Protein AF-A0A8S3A2C3-F1 (afdb_monomer_lite)

pLDDT: mean 90.75, std 8.99, range [52.22, 98.88]

Structure (mmCIF, N/CA/C/O backbone):
data_AF-A0A8S3A2C3-F1
#
_entry.id   AF-A0A8S3A2C3-F1
#
loop_
_atom_site.group_PDB
_atom_site.id
_atom_site.type_symbol
_atom_site.label_atom_id
_atom_site.label_alt_id
_atom_site.label_comp_id
_atom_site.label_asym_id
_atom_site.label_entity_id
_atom_site.label_seq_id
_atom_site.pdbx_PDB_ins_code
_atom_site.Cartn_x
_atom_site.Cartn_y
_atom_site.Cartn_z
_atom_site.occupancy
_atom_site.B_iso_or_equiv
_atom_site.auth_seq_id
_atom_site.auth_comp_id
_atom_site.auth_asym_id
_atom_site.auth_atom_id
_atom_site.pdbx_PDB_model_num
ATOM 1 N N . TYR A 1 1 ? 0.604 -27.555 6.166 1.00 52.22 1 TYR A N 1
ATOM 2 C CA . TYR A 1 1 ? 1.463 -27.092 5.057 1.00 52.22 1 TYR A CA 1
ATOM 3 C C . TYR A 1 1 ? 0.721 -26.071 4.201 1.00 52.22 1 TYR A C 1
ATOM 5 O O . TYR A 1 1 ? 1.127 -24.924 4.213 1.00 52.22 1 TYR A O 1
ATOM 13 N N . ARG A 1 2 ? -0.444 -26.410 3.618 1.00 60.75 2 ARG A N 1
ATOM 14 C CA . ARG A 1 2 ? -1.262 -25.512 2.763 1.00 60.75 2 ARG A CA 1
ATOM 15 C C . ARG A 1 2 ? -1.690 -24.146 3.343 1.00 60.75 2 ARG A C 1
ATOM 17 O O . ARG A 1 2 ? -2.112 -23.291 2.588 1.00 60.75 2 ARG A O 1
ATOM 24 N N . ASN A 1 3 ? -1.606 -23.920 4.656 1.00 75.19 3 ASN A N 1
ATOM 25 C CA . ASN A 1 3 ? -1.993 -22.653 5.300 1.00 75.19 3 ASN A CA 1
ATOM 26 C C . ASN A 1 3 ? -0.805 -21.817 5.809 1.00 75.19 3 ASN A C 1
ATOM 28 O O . ASN A 1 3 ? -1.007 -20.865 6.557 1.00 75.19 3 ASN A O 1
ATOM 32 N N . ARG A 1 4 ? 0.429 -22.216 5.482 1.00 87.38 4 ARG A N 1
ATOM 33 C CA . ARG A 1 4 ? 1.669 -21.499 5.837 1.00 87.38 4 ARG A CA 1
ATOM 34 C C . ARG A 1 4 ? 2.678 -21.503 4.683 1.00 87.38 4 ARG A C 1
ATOM 36 O O . ARG A 1 4 ? 3.875 -21.377 4.909 1.00 87.38 4 ARG A O 1
ATOM 43 N N . SER A 1 5 ? 2.187 -21.710 3.467 1.00 91.38 5 SER A N 1
ATOM 44 C CA . SER A 1 5 ? 2.959 -21.604 2.233 1.00 91.38 5 SER A CA 1
ATOM 45 C C . SER A 1 5 ? 2.620 -20.283 1.556 1.00 91.38 5 SER A C 1
ATOM 47 O O . SER A 1 5 ? 1.493 -19.797 1.681 1.00 91.38 5 SER A O 1
ATOM 49 N N . VAL A 1 6 ? 3.603 -19.714 0.864 1.00 94.19 6 VAL A N 1
ATOM 50 C CA . VAL A 1 6 ? 3.457 -18.470 0.111 1.00 94.19 6 VAL A CA 1
ATOM 51 C C . VAL A 1 6 ? 3.866 -18.739 -1.333 1.00 94.19 6 VAL A C 1
ATOM 53 O O . VAL A 1 6 ? 4.949 -19.273 -1.568 1.00 94.19 6 VAL A O 1
ATOM 56 N N . LEU A 1 7 ? 2.989 -18.414 -2.281 1.00 95.19 7 LEU A N 1
ATOM 57 C CA . LEU A 1 7 ? 3.282 -18.423 -3.707 1.00 95.19 7 LEU A CA 1
ATOM 58 C C . LEU A 1 7 ? 4.221 -17.256 -4.023 1.00 95.19 7 LEU A C 1
ATOM 60 O O . LEU A 1 7 ? 3.846 -16.093 -3.900 1.00 95.19 7 LEU A O 1
ATOM 64 N N . SER A 1 8 ? 5.444 -17.589 -4.410 1.00 96.56 8 SER A N 1
ATOM 65 C CA . SER A 1 8 ? 6.438 -16.639 -4.899 1.00 96.56 8 SER A CA 1
ATOM 66 C C . SER A 1 8 ? 6.281 -16.513 -6.406 1.00 96.56 8 SER A C 1
ATOM 68 O O . SER A 1 8 ? 6.269 -17.535 -7.093 1.00 96.56 8 SER A O 1
ATOM 70 N N . TYR A 1 9 ? 6.167 -15.296 -6.922 1.00 95.62 9 TYR A N 1
ATOM 71 C CA . TYR A 1 9 ? 6.059 -15.058 -8.360 1.00 95.62 9 TYR A CA 1
ATOM 72 C C . TYR A 1 9 ? 6.710 -13.732 -8.735 1.00 95.62 9 TYR A C 1
ATOM 74 O O . TYR A 1 9 ? 6.913 -12.879 -7.871 1.00 95.62 9 TYR A O 1
ATOM 82 N N . HIS A 1 10 ? 7.065 -13.584 -10.009 1.00 94.12 10 HIS A N 1
ATOM 83 C CA . HIS A 1 10 ? 7.717 -12.394 -10.557 1.00 94.12 10 HIS A CA 1
ATOM 84 C C . HIS A 1 10 ? 6.814 -11.763 -11.612 1.00 94.12 10 HIS A C 1
ATOM 86 O O . HIS A 1 10 ? 6.013 -12.462 -12.238 1.00 94.12 10 HIS A O 1
ATOM 92 N N . TYR A 1 11 ? 6.982 -10.465 -11.840 1.00 91.12 11 TYR A N 1
ATOM 93 C CA . TYR A 1 11 ? 6.337 -9.767 -12.941 1.00 91.12 11 TYR A CA 1
ATOM 94 C C . TYR A 1 11 ? 7.336 -8.868 -13.666 1.00 91.12 11 TYR A C 1
ATOM 96 O O . TYR A 1 11 ? 7.941 -7.974 -13.077 1.00 91.12 11 TYR A O 1
ATOM 104 N N . TYR A 1 12 ? 7.454 -9.105 -14.967 1.00 87.56 12 TYR A N 1
ATOM 105 C CA . TYR A 1 12 ? 8.160 -8.264 -15.920 1.00 87.56 12 TYR A CA 1
ATOM 106 C C . TYR A 1 12 ? 7.325 -8.251 -17.189 1.00 87.56 12 TYR A C 1
ATOM 108 O O . TYR A 1 12 ? 6.927 -9.325 -17.636 1.00 87.56 12 TYR A O 1
ATOM 116 N N . CYS A 1 13 ? 7.094 -7.081 -17.781 1.00 86.31 13 CYS A N 1
ATOM 117 C CA . CYS A 1 13 ? 6.353 -7.039 -19.031 1.00 86.31 13 CYS A CA 1
ATOM 118 C C . CYS A 1 13 ? 7.133 -7.761 -20.147 1.00 86.31 13 CYS A C 1
ATOM 120 O O . CYS A 1 13 ? 8.253 -7.372 -20.512 1.00 86.31 13 CYS A O 1
ATOM 122 N N . ILE A 1 14 ? 6.543 -8.823 -20.698 1.00 79.75 14 ILE A N 1
ATOM 123 C CA . ILE A 1 14 ? 7.185 -9.712 -21.670 1.00 79.75 14 ILE A CA 1
ATOM 124 C C . ILE A 1 14 ? 7.547 -8.953 -22.943 1.00 79.75 14 ILE A C 1
ATOM 126 O O . ILE A 1 14 ? 8.638 -9.160 -23.477 1.00 79.75 14 ILE A O 1
ATOM 130 N N . ILE A 1 15 ? 6.682 -8.055 -23.431 1.00 77.50 15 ILE A N 1
ATOM 131 C CA . ILE A 1 15 ? 6.971 -7.340 -24.685 1.00 77.50 15 ILE A CA 1
ATOM 132 C C . ILE A 1 15 ? 8.227 -6.475 -24.563 1.00 77.50 15 ILE A C 1
ATOM 134 O O . ILE A 1 15 ? 9.031 -6.456 -25.489 1.00 77.50 15 ILE A O 1
ATOM 138 N N . LEU A 1 16 ? 8.465 -5.867 -23.398 1.00 75.62 16 LEU A N 1
ATOM 139 C CA . LEU A 1 16 ? 9.667 -5.070 -23.134 1.00 75.62 16 LEU A CA 1
ATOM 140 C C . LEU A 1 16 ? 10.927 -5.936 -22.997 1.00 75.62 16 LEU A C 1
ATOM 142 O O . LEU A 1 16 ? 12.033 -5.464 -23.251 1.00 7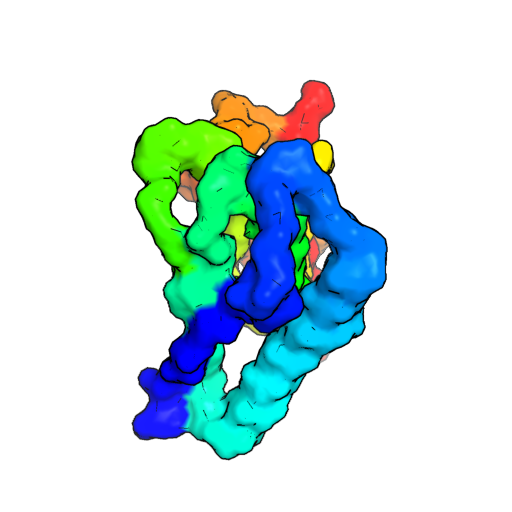5.62 16 LEU A O 1
ATOM 146 N N . SER A 1 17 ? 10.762 -7.217 -22.654 1.00 70.88 17 SER A N 1
ATOM 147 C CA . SER A 1 17 ? 11.853 -8.199 -22.629 1.00 70.88 17 SER A CA 1
ATOM 148 C C . SER A 1 17 ? 12.224 -8.712 -24.029 1.00 70.88 17 SER A C 1
ATOM 150 O O . SER A 1 17 ? 13.347 -9.167 -24.242 1.00 70.88 17 SER A O 1
ATOM 152 N N . VAL A 1 18 ? 11.293 -8.656 -24.990 1.00 70.81 18 VAL A N 1
ATOM 153 C CA . VAL A 1 18 ? 11.474 -9.164 -26.365 1.00 70.81 18 VAL A CA 1
ATOM 154 C C . VAL A 1 18 ? 11.791 -8.042 -27.359 1.00 70.81 18 VAL A C 1
ATOM 156 O O . VAL A 1 18 ? 12.554 -8.247 -28.304 1.00 70.81 18 VAL A O 1
ATOM 159 N N . VAL A 1 19 ? 11.228 -6.855 -27.146 1.00 72.75 19 VAL A N 1
ATOM 160 C CA . VAL A 1 19 ? 11.411 -5.656 -27.965 1.00 72.75 19 VAL A CA 1
ATOM 161 C C . VAL A 1 19 ? 11.950 -4.551 -27.055 1.00 72.75 19 VAL A C 1
ATOM 163 O O . VAL A 1 19 ? 11.171 -3.845 -26.414 1.00 72.75 19 VAL A O 1
ATOM 166 N N . PRO A 1 20 ? 13.283 -4.391 -26.964 1.00 67.38 20 PRO A N 1
ATOM 167 C CA . PRO A 1 20 ? 13.871 -3.397 -26.081 1.00 67.38 20 PRO A CA 1
ATOM 168 C C . PRO A 1 20 ? 13.482 -1.992 -26.544 1.00 67.38 20 PRO A C 1
ATOM 170 O O . PRO A 1 20 ? 13.844 -1.567 -27.645 1.00 67.38 20 PRO A O 1
ATOM 173 N N . VAL A 1 21 ? 12.771 -1.256 -25.695 1.00 65.56 21 VAL A N 1
ATOM 174 C CA . VAL A 1 21 ? 12.568 0.182 -25.884 1.00 65.56 21 VAL A CA 1
ATOM 175 C C . VAL A 1 21 ? 13.857 0.891 -25.457 1.00 65.56 21 VAL A C 1
ATOM 177 O O . VAL A 1 21 ? 14.374 0.599 -24.376 1.00 65.56 21 VAL A O 1
ATOM 180 N N . PRO A 1 22 ? 14.421 1.807 -26.269 1.00 69.12 22 PRO A N 1
ATOM 181 C CA . PRO A 1 22 ? 15.574 2.588 -25.845 1.00 69.12 22 PRO A CA 1
ATOM 182 C C . PRO A 1 22 ? 15.283 3.306 -24.524 1.00 69.12 22 PRO A C 1
ATOM 184 O O . PRO A 1 22 ? 14.282 4.009 -24.411 1.00 69.12 22 PRO A O 1
ATOM 187 N N . GLY A 1 23 ? 16.182 3.194 -23.544 1.00 63.22 23 GLY A N 1
ATOM 188 C CA . GLY A 1 23 ? 15.989 3.777 -22.210 1.00 63.22 23 GLY A CA 1
ATOM 189 C C . GLY A 1 23 ? 15.863 5.310 -22.177 1.00 63.22 23 GLY A C 1
ATOM 190 O O . GLY A 1 23 ? 15.558 5.885 -21.150 1.00 63.22 23 GLY A O 1
ATOM 191 N N . ASN A 1 24 ? 16.060 6.029 -23.278 1.00 67.69 24 ASN A N 1
ATOM 192 C CA . ASN A 1 24 ? 15.775 7.468 -23.348 1.00 67.69 24 ASN A CA 1
ATOM 193 C C . ASN A 1 24 ? 14.372 7.797 -23.894 1.00 67.69 24 ASN A C 1
ATOM 195 O O . ASN A 1 24 ? 14.060 8.969 -24.096 1.00 67.69 24 ASN A O 1
ATOM 199 N N . SER A 1 25 ? 13.559 6.781 -24.179 1.00 73.88 25 SER A N 1
ATOM 200 C CA . SER A 1 25 ? 12.233 6.904 -24.784 1.00 73.88 25 SER A CA 1
ATOM 201 C C . SER A 1 25 ? 11.145 6.449 -23.809 1.00 73.88 25 SER A C 1
ATOM 203 O O . SER A 1 25 ? 11.417 5.738 -22.841 1.00 73.88 25 SER A O 1
ATOM 205 N N . THR A 1 26 ? 9.910 6.882 -24.051 1.00 77.12 26 THR A N 1
ATOM 206 C CA . THR A 1 26 ? 8.710 6.349 -23.388 1.00 77.12 26 THR A CA 1
ATOM 207 C C . THR A 1 26 ? 8.253 5.073 -24.086 1.00 77.12 26 THR A C 1
ATOM 209 O O . THR A 1 26 ? 8.534 4.887 -25.276 1.00 77.12 26 THR A O 1
ATOM 212 N N . ILE A 1 27 ? 7.500 4.227 -23.385 1.00 79.38 27 ILE A N 1
ATOM 213 C CA . ILE A 1 27 ? 6.971 2.995 -23.979 1.00 79.38 27 ILE A CA 1
ATOM 214 C C . ILE A 1 27 ? 5.974 3.356 -25.094 1.00 79.38 27 ILE A C 1
ATOM 216 O O . ILE A 1 27 ? 5.089 4.193 -24.878 1.00 79.38 27 ILE A O 1
ATOM 220 N N . PRO A 1 28 ? 6.082 2.760 -26.299 1.00 84.12 28 PRO A N 1
ATOM 221 C CA . PRO A 1 28 ? 5.089 2.949 -27.349 1.00 84.12 28 PRO A CA 1
ATOM 222 C C . PRO A 1 28 ? 3.683 2.589 -26.864 1.00 84.12 28 PRO A C 1
ATOM 224 O O . PRO A 1 28 ? 3.489 1.609 -26.154 1.00 84.12 28 PRO A O 1
ATOM 227 N N . ILE A 1 29 ? 2.675 3.355 -27.288 1.00 83.50 29 ILE A N 1
ATOM 228 C CA . ILE A 1 29 ? 1.317 3.247 -26.731 1.00 83.50 29 ILE A CA 1
ATOM 229 C C . ILE A 1 29 ? 0.724 1.831 -26.803 1.00 83.50 29 ILE A C 1
ATOM 231 O O . ILE A 1 29 ? 0.050 1.409 -25.873 1.00 83.50 29 ILE A O 1
ATOM 235 N N . PHE A 1 30 ? 0.988 1.083 -27.877 1.00 84.31 30 PHE A N 1
ATOM 236 C CA . PHE A 1 30 ? 0.475 -0.281 -28.027 1.00 84.31 30 PHE A CA 1
ATOM 237 C C . PHE A 1 30 ? 1.159 -1.270 -27.084 1.00 84.31 30 PHE A C 1
ATOM 239 O O . PHE A 1 30 ? 0.481 -2.113 -26.504 1.00 84.31 30 PHE A O 1
ATOM 246 N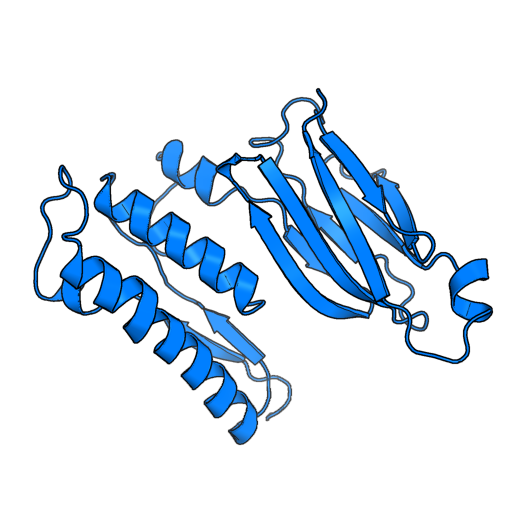 N . ASP A 1 31 ? 2.472 -1.137 -26.903 1.00 84.50 31 ASP A N 1
ATOM 247 C CA . ASP A 1 31 ? 3.237 -1.972 -25.977 1.00 84.50 31 ASP A CA 1
ATOM 248 C C . ASP A 1 31 ? 2.825 -1.663 -24.538 1.00 84.50 31 ASP A C 1
ATOM 250 O O . ASP A 1 31 ? 2.632 -2.572 -23.738 1.00 84.50 31 ASP A O 1
ATOM 254 N N . ARG A 1 32 ? 2.580 -0.382 -24.239 1.00 84.25 32 ARG A N 1
ATOM 255 C CA . ARG A 1 32 ? 2.070 0.056 -22.943 1.00 84.25 32 ARG A CA 1
ATOM 256 C C . ARG A 1 32 ? 0.693 -0.524 -22.643 1.00 84.25 32 ARG A C 1
ATOM 258 O O . ARG A 1 32 ? 0.515 -1.077 -21.573 1.00 84.25 32 ARG A O 1
ATOM 265 N N . VAL A 1 33 ? -0.257 -0.450 -23.576 1.00 85.94 33 VAL A N 1
ATOM 266 C CA . VAL A 1 33 ? -1.588 -1.067 -23.401 1.00 85.94 33 VAL A CA 1
ATOM 267 C C . VAL A 1 33 ? -1.463 -2.576 -23.179 1.00 85.94 33 VAL A C 1
ATOM 269 O O . VAL A 1 33 ? -2.158 -3.141 -22.341 1.00 85.94 33 VAL A O 1
ATOM 272 N N . LEU A 1 34 ? -0.559 -3.248 -23.896 1.00 87.69 34 LEU A N 1
ATOM 273 C CA . LEU A 1 34 ? -0.327 -4.675 -23.691 1.00 87.69 34 LEU A CA 1
ATOM 274 C C . LEU A 1 34 ? 0.233 -4.972 -22.289 1.00 87.69 34 LEU A C 1
ATOM 276 O O . LEU A 1 34 ? -0.253 -5.898 -21.646 1.00 87.69 34 LEU A O 1
ATOM 280 N N . CYS A 1 35 ? 1.204 -4.194 -21.806 1.00 87.50 35 CYS A N 1
ATOM 281 C CA . CYS A 1 35 ? 1.744 -4.342 -20.453 1.00 87.50 35 CYS A CA 1
ATOM 282 C C . CYS A 1 35 ? 0.695 -4.015 -19.380 1.00 87.50 35 CYS A C 1
ATOM 284 O O . CYS A 1 35 ? 0.397 -4.845 -18.522 1.00 87.50 35 CYS A O 1
ATOM 286 N N . ASP A 1 36 ? 0.134 -2.809 -19.451 1.00 88.12 36 ASP A N 1
ATOM 287 C CA . ASP A 1 36 ? -0.594 -2.164 -18.362 1.00 88.12 36 ASP A CA 1
ATOM 288 C C . ASP A 1 36 ? -2.053 -2.637 -18.277 1.00 88.12 36 ASP A C 1
ATOM 290 O O . ASP A 1 36 ? -2.589 -2.775 -17.178 1.00 88.12 36 ASP A O 1
ATOM 294 N N . ASP A 1 37 ? -2.689 -2.919 -19.422 1.00 87.19 37 ASP A N 1
ATOM 295 C CA . ASP A 1 37 ? -4.124 -3.232 -19.494 1.00 87.19 37 ASP A CA 1
ATOM 296 C C . ASP A 1 37 ? -4.410 -4.720 -19.761 1.00 87.19 37 ASP A C 1
ATOM 298 O O . ASP A 1 37 ? -5.558 -5.159 -19.650 1.00 87.19 37 ASP A O 1
ATOM 302 N N . VAL A 1 38 ? -3.395 -5.512 -20.135 1.00 87.88 38 VAL A N 1
ATOM 303 C CA . VAL A 1 38 ? -3.574 -6.929 -20.496 1.00 87.88 38 VAL A CA 1
ATOM 304 C C . VAL A 1 38 ? -2.686 -7.845 -19.666 1.00 87.88 38 VAL A C 1
ATOM 306 O O . VAL A 1 38 ? -3.201 -8.633 -18.877 1.00 87.88 38 VAL A O 1
ATOM 309 N N . GLU A 1 39 ? -1.368 -7.781 -19.846 1.00 89.75 39 GLU A N 1
ATOM 310 C CA . GLU A 1 39 ? -0.434 -8.745 -19.263 1.00 89.75 39 GLU A CA 1
ATOM 311 C C . GLU A 1 39 ? -0.375 -8.619 -17.741 1.00 89.75 39 GLU A C 1
ATOM 313 O O . GLU A 1 39 ? -0.601 -9.596 -17.026 1.00 89.75 39 GLU A O 1
ATOM 318 N N . GLY A 1 40 ? -0.139 -7.408 -17.247 1.00 89.88 40 GLY A N 1
ATOM 319 C CA . GLY A 1 40 ? -0.052 -7.112 -15.829 1.00 89.88 40 GLY A CA 1
ATOM 320 C C . GLY A 1 40 ? -1.290 -7.539 -15.033 1.00 89.88 40 GLY A C 1
ATOM 321 O O . GLY A 1 40 ? -1.171 -8.387 -14.140 1.00 89.88 40 GLY A O 1
ATOM 322 N N . PRO A 1 41 ? -2.496 -7.041 -15.370 1.00 92.00 41 PRO A N 1
ATOM 323 C CA . PRO A 1 41 ? -3.725 -7.445 -14.691 1.00 92.00 41 PRO A CA 1
ATOM 324 C C . PRO A 1 41 ? -4.008 -8.949 -14.805 1.00 92.00 41 PRO A C 1
ATOM 326 O O . PRO A 1 41 ? -4.512 -9.557 -13.855 1.00 92.00 41 PRO A O 1
ATOM 329 N N . ALA A 1 42 ? -3.657 -9.581 -15.934 1.00 91.94 42 ALA A N 1
ATOM 330 C CA . ALA A 1 42 ? -3.807 -11.025 -16.105 1.00 91.94 42 ALA A CA 1
ATOM 331 C C . ALA A 1 42 ? -2.880 -11.822 -15.177 1.00 91.94 42 ALA A C 1
ATOM 333 O O . ALA A 1 42 ? -3.307 -12.850 -14.643 1.00 91.94 42 ALA A O 1
ATOM 334 N N . VAL A 1 43 ? -1.648 -11.359 -14.941 1.00 93.75 43 VAL A N 1
ATOM 335 C CA . VAL A 1 43 ? -0.717 -11.992 -13.993 1.00 93.75 43 VAL A CA 1
ATOM 336 C C . VAL A 1 43 ? -1.268 -11.916 -12.571 1.00 93.75 43 VAL A C 1
ATOM 338 O O . VAL A 1 43 ? -1.394 -12.956 -11.922 1.00 93.75 43 VAL A O 1
ATOM 341 N N . PHE A 1 44 ? -1.671 -10.732 -12.102 1.00 93.81 44 PHE A N 1
ATOM 342 C CA . PHE A 1 44 ? -2.247 -10.585 -10.759 1.00 93.81 44 PHE A CA 1
ATOM 343 C C . PHE A 1 44 ? -3.528 -11.415 -10.581 1.00 93.81 44 PHE A C 1
ATOM 345 O O . PHE A 1 44 ? -3.662 -12.146 -9.599 1.00 93.81 44 PHE A O 1
ATOM 352 N N . SER A 1 45 ? -4.424 -11.403 -11.571 1.00 93.88 45 SER A N 1
ATOM 353 C CA . SER A 1 45 ? -5.651 -12.214 -11.540 1.00 93.88 45 SER A CA 1
ATOM 354 C C . SER A 1 45 ? -5.358 -13.720 -11.533 1.00 93.88 45 SER A C 1
ATOM 356 O O . SER A 1 45 ? -6.042 -14.490 -10.860 1.00 93.88 45 SER A O 1
ATOM 358 N N . SER A 1 46 ? -4.328 -14.164 -12.261 1.00 94.69 46 SER A N 1
ATOM 359 C CA . SER A 1 46 ? -3.915 -15.574 -12.271 1.00 94.69 46 SER A CA 1
ATOM 360 C C . SER A 1 46 ? -3.395 -16.015 -10.904 1.00 94.69 46 SER A C 1
ATOM 362 O O . SER A 1 46 ? -3.725 -17.109 -10.452 1.00 94.69 46 SER A O 1
ATOM 364 N N . VAL A 1 47 ? -2.668 -15.141 -10.201 1.00 95.31 47 VAL A N 1
ATOM 365 C CA . VAL A 1 47 ? -2.223 -15.396 -8.824 1.00 95.31 47 VAL A CA 1
ATOM 366 C C . VAL A 1 47 ? -3.416 -15.575 -7.883 1.00 95.31 47 VAL A C 1
ATOM 368 O O . VAL A 1 47 ? -3.423 -16.521 -7.096 1.00 95.31 47 VAL A O 1
ATOM 371 N N . GLU A 1 48 ? -4.461 -14.747 -7.978 1.00 93.94 48 GLU A N 1
ATOM 372 C CA . GLU A 1 48 ? -5.679 -14.935 -7.172 1.00 93.94 48 GLU A CA 1
ATOM 373 C C . GLU A 1 48 ? -6.371 -16.280 -7.452 1.00 93.94 48 GLU A C 1
ATOM 375 O O . GLU A 1 48 ? -6.798 -16.973 -6.521 1.00 93.94 48 GLU A O 1
ATOM 380 N N . ILE A 1 49 ? -6.448 -16.678 -8.728 1.00 94.94 49 ILE A N 1
ATOM 381 C CA . ILE A 1 49 ? -7.004 -17.974 -9.148 1.00 94.94 49 ILE A CA 1
ATOM 382 C C . ILE A 1 49 ? -6.182 -19.129 -8.567 1.00 94.94 49 ILE A C 1
ATOM 384 O O . ILE A 1 49 ? -6.757 -20.087 -8.039 1.00 94.94 49 ILE A O 1
ATOM 388 N N . ASP A 1 50 ? -4.855 -19.037 -8.619 1.00 94.81 50 ASP A N 1
ATOM 389 C CA . ASP A 1 50 ? -3.960 -20.049 -8.065 1.00 94.81 50 ASP A CA 1
ATOM 390 C C . ASP A 1 50 ? -4.122 -20.153 -6.547 1.00 94.81 50 ASP A C 1
ATOM 392 O O . ASP A 1 50 ? -4.285 -21.257 -6.017 1.00 94.81 50 ASP A O 1
ATOM 396 N N . LEU A 1 51 ? -4.177 -19.021 -5.836 1.00 92.88 51 LEU A N 1
ATOM 397 C CA . LEU A 1 51 ? -4.407 -18.986 -4.389 1.00 92.88 51 LEU A CA 1
ATOM 398 C C . LEU A 1 51 ? -5.744 -19.616 -3.990 1.00 92.88 51 LEU A C 1
ATOM 400 O O . LEU A 1 51 ? -5.807 -20.306 -2.967 1.00 92.88 51 LEU A O 1
ATOM 404 N N . ALA A 1 52 ? -6.794 -19.448 -4.798 1.00 92.69 52 ALA A N 1
ATOM 405 C CA . ALA A 1 52 ? -8.081 -20.098 -4.560 1.00 92.69 52 ALA A CA 1
ATOM 406 C C . ALA A 1 52 ? -7.994 -21.636 -4.642 1.00 92.69 52 ALA A C 1
ATOM 408 O O . ALA A 1 52 ? -8.759 -22.332 -3.971 1.00 92.69 52 ALA A O 1
ATOM 409 N N . GLN A 1 53 ? -7.054 -22.177 -5.425 1.00 91.94 53 GLN A N 1
ATOM 410 C CA . GLN A 1 53 ? -6.849 -23.622 -5.575 1.00 91.94 53 GLN A CA 1
ATOM 411 C C . GLN A 1 53 ? -5.875 -24.196 -4.540 1.00 91.94 53 GLN A C 1
ATOM 413 O O . GLN A 1 53 ? -6.129 -25.260 -3.962 1.00 91.94 53 GLN A O 1
ATOM 418 N N . ILE A 1 54 ? -4.746 -23.521 -4.311 1.00 91.69 54 ILE A N 1
ATOM 419 C CA . ILE A 1 54 ? -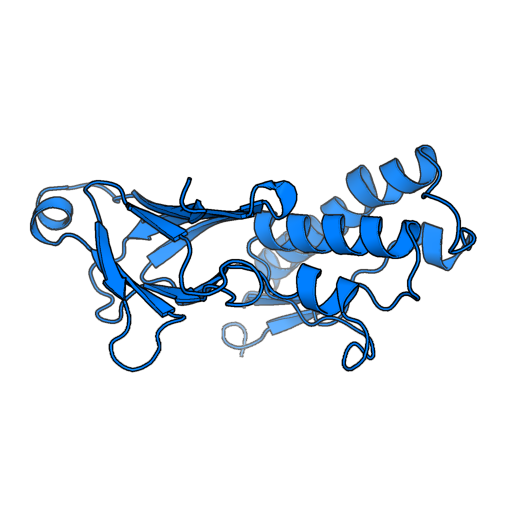3.637 -24.054 -3.504 1.00 91.69 54 ILE A CA 1
ATOM 420 C C . ILE A 1 54 ? -3.721 -23.644 -2.026 1.00 91.69 54 ILE A C 1
ATOM 422 O O . ILE A 1 54 ? -3.214 -24.370 -1.160 1.00 91.69 54 ILE A O 1
ATOM 426 N N . GLY A 1 55 ? -4.419 -22.542 -1.727 1.00 90.88 55 GLY A N 1
ATOM 427 C CA . GLY A 1 55 ? -4.470 -21.905 -0.412 1.00 90.88 55 GLY A CA 1
ATOM 428 C C . GLY A 1 55 ? -3.162 -21.200 -0.030 1.00 90.88 55 GLY A C 1
ATOM 429 O O . GLY A 1 55 ? -2.138 -21.339 -0.690 1.00 90.88 55 GLY A O 1
ATOM 430 N N . GLY A 1 56 ? -3.177 -20.453 1.074 1.00 92.00 56 GLY A N 1
ATOM 431 C CA . GLY A 1 56 ? -2.014 -19.682 1.528 1.00 92.00 56 GLY A CA 1
ATOM 432 C C . GLY A 1 56 ? -2.085 -18.219 1.095 1.00 92.00 56 GLY A C 1
ATOM 433 O O . GLY A 1 56 ? -3.168 -17.641 1.082 1.00 92.00 56 GLY A O 1
ATOM 434 N N . SER A 1 57 ? -0.930 -17.622 0.809 1.00 92.50 57 SER A N 1
ATOM 435 C CA . SER A 1 57 ? -0.783 -16.219 0.385 1.00 92.50 57 SER A CA 1
ATOM 436 C C . SER A 1 57 ? 0.178 -16.131 -0.799 1.00 92.50 57 SER A C 1
ATOM 438 O O . SER A 1 57 ? 0.818 -17.124 -1.132 1.00 92.50 57 SER A O 1
ATOM 440 N N . SER A 1 58 ? 0.333 -14.960 -1.405 1.00 95.12 58 SER A N 1
ATOM 441 C CA . SER A 1 58 ? 1.314 -14.684 -2.459 1.00 95.12 58 SER A CA 1
ATOM 442 C C . SER A 1 58 ? 2.295 -13.582 -2.054 1.00 95.12 58 SER A C 1
ATOM 444 O O . SER A 1 58 ? 2.005 -12.764 -1.177 1.00 95.12 58 SER A O 1
ATOM 446 N N . PHE A 1 59 ? 3.457 -13.553 -2.701 1.00 97.06 59 PHE A N 1
ATOM 447 C CA . PHE A 1 59 ? 4.459 -12.495 -2.586 1.00 97.06 59 PHE A CA 1
ATOM 448 C C . PHE A 1 59 ? 5.120 -12.263 -3.952 1.00 97.06 59 PHE A C 1
ATOM 450 O O . PHE A 1 59 ? 5.675 -13.201 -4.529 1.00 97.06 59 PHE A O 1
ATOM 457 N N . LEU A 1 60 ? 5.070 -11.025 -4.455 1.00 97.44 60 LEU A N 1
ATOM 458 C CA . LEU A 1 60 ? 5.734 -10.622 -5.694 1.00 97.44 60 LEU A CA 1
ATOM 459 C C . LEU A 1 60 ? 7.230 -10.453 -5.409 1.00 97.44 60 LEU A C 1
ATOM 461 O O . LEU A 1 60 ? 7.667 -9.414 -4.925 1.00 97.44 60 LEU A O 1
ATOM 465 N N . THR A 1 61 ? 8.027 -11.493 -5.619 1.00 96.62 61 THR A N 1
ATOM 466 C CA . THR A 1 61 ? 9.436 -11.485 -5.198 1.00 96.62 61 THR A CA 1
ATOM 467 C C . THR A 1 61 ? 10.353 -10.702 -6.119 1.00 96.62 61 THR A C 1
ATOM 469 O O . THR A 1 61 ? 11.445 -10.349 -5.683 1.00 96.62 61 THR A O 1
ATOM 472 N N . GLU A 1 62 ? 9.922 -10.410 -7.347 1.00 93.38 62 GLU A N 1
ATOM 473 C CA . GLU A 1 62 ? 10.686 -9.588 -8.281 1.00 93.38 62 GLU A CA 1
ATOM 474 C C . GLU A 1 62 ? 9.773 -8.815 -9.238 1.00 93.38 62 GLU A C 1
ATOM 476 O O . GLU A 1 62 ? 8.843 -9.376 -9.823 1.00 93.38 62 GLU A O 1
ATOM 481 N N . PHE A 1 63 ? 10.086 -7.534 -9.407 1.00 91.56 63 PHE A N 1
ATOM 482 C CA . PHE A 1 63 ? 9.594 -6.635 -10.451 1.00 91.56 63 PHE A CA 1
ATOM 483 C C . PHE A 1 63 ? 10.530 -5.415 -10.524 1.00 91.56 63 PHE A C 1
ATOM 485 O O . PHE A 1 63 ? 11.364 -5.210 -9.632 1.00 91.56 63 PHE A O 1
ATOM 492 N N . GLY A 1 64 ? 10.395 -4.592 -11.564 1.00 86.81 64 GLY A N 1
ATOM 493 C CA . GLY A 1 64 ? 11.297 -3.462 -11.799 1.00 86.81 64 GLY A CA 1
ATOM 494 C C . GLY A 1 64 ? 12.590 -3.923 -12.471 1.00 86.81 64 GLY A C 1
ATOM 495 O O . GLY A 1 64 ? 12.530 -4.551 -13.524 1.00 86.81 64 GLY A O 1
ATOM 496 N N . GLY A 1 65 ? 13.757 -3.630 -11.887 1.00 77.75 65 GLY A N 1
ATOM 497 C CA . GLY A 1 65 ? 15.022 -4.177 -12.395 1.00 77.75 65 GLY A CA 1
ATOM 498 C C . GLY A 1 65 ? 15.525 -3.573 -13.697 1.00 77.75 65 GLY A C 1
ATOM 499 O O . GLY A 1 65 ? 16.189 -4.264 -14.466 1.00 77.75 65 GLY A O 1
ATOM 500 N N . CYS A 1 66 ? 15.207 -2.307 -13.946 1.00 72.81 66 CYS A N 1
ATOM 501 C CA . CYS A 1 66 ? 15.568 -1.590 -15.162 1.00 72.81 66 CYS A CA 1
ATOM 502 C C . CYS A 1 66 ? 16.498 -0.400 -14.873 1.00 72.81 66 CYS A C 1
ATOM 504 O O . CYS A 1 66 ? 16.526 0.130 -13.762 1.00 72.81 66 CYS A O 1
ATOM 506 N N . ASP A 1 67 ? 17.281 -0.006 -15.882 1.00 70.12 67 ASP A N 1
ATOM 507 C CA . ASP A 1 67 ? 18.176 1.155 -15.813 1.00 70.12 67 ASP A CA 1
ATOM 508 C C . ASP A 1 67 ? 17.381 2.473 -15.769 1.00 70.12 67 ASP A C 1
ATOM 510 O O . ASP A 1 67 ? 16.251 2.542 -16.266 1.00 70.12 67 ASP A O 1
ATOM 514 N N . GLU A 1 68 ? 17.990 3.537 -15.229 1.00 73.00 68 GLU A N 1
ATOM 515 C CA . GLU A 1 68 ? 17.390 4.878 -15.138 1.00 73.00 68 GLU A CA 1
ATOM 516 C C . GLU A 1 68 ? 16.923 5.384 -16.511 1.00 73.00 68 GLU A C 1
ATOM 518 O O . GLU A 1 68 ? 17.705 5.824 -17.357 1.00 73.00 68 GLU A O 1
ATOM 523 N N . SER A 1 69 ? 15.614 5.307 -16.731 1.00 77.50 69 SER A N 1
ATOM 524 C CA . SER A 1 69 ? 14.969 5.596 -18.003 1.00 77.50 69 SER A CA 1
ATOM 525 C C . SER A 1 69 ? 13.515 5.998 -17.777 1.00 77.50 69 SER A C 1
ATOM 527 O O . SER A 1 69 ? 12.873 5.436 -16.889 1.00 77.50 69 SER A O 1
ATOM 529 N N . PRO A 1 70 ? 12.940 6.896 -18.600 1.00 80.44 70 PRO A N 1
ATOM 530 C CA . PRO A 1 70 ? 11.501 7.149 -18.590 1.00 80.44 70 PRO A CA 1
ATOM 531 C C . PRO A 1 70 ? 10.661 5.871 -18.701 1.00 80.44 70 PRO A C 1
ATOM 533 O O . PRO A 1 70 ? 9.680 5.720 -17.986 1.00 80.44 70 PRO A O 1
ATOM 536 N N . THR A 1 71 ? 11.085 4.921 -19.542 1.00 79.06 71 THR A N 1
ATOM 537 C CA . THR A 1 71 ? 10.445 3.600 -19.660 1.00 79.06 71 THR A CA 1
ATOM 538 C C . THR A 1 71 ? 10.450 2.830 -18.333 1.00 79.06 71 THR A C 1
ATOM 540 O O . THR A 1 71 ? 9.429 2.263 -17.952 1.00 79.06 71 THR A O 1
ATOM 543 N N . CYS A 1 72 ? 11.576 2.816 -17.613 1.00 80.38 72 CYS A N 1
ATOM 544 C CA . CYS A 1 72 ? 11.672 2.142 -16.319 1.00 80.38 72 CYS A CA 1
ATOM 545 C C . CYS A 1 72 ? 10.802 2.809 -15.255 1.00 80.38 72 CYS A C 1
ATOM 547 O O . CYS A 1 72 ? 10.094 2.120 -14.525 1.00 80.38 72 CYS A O 1
ATOM 549 N N . ASP A 1 73 ? 10.823 4.141 -15.201 1.00 85.56 73 ASP A N 1
ATOM 550 C CA . ASP A 1 73 ? 10.003 4.916 -14.274 1.00 85.56 73 ASP A CA 1
ATOM 551 C C . ASP A 1 73 ? 8.508 4.620 -14.478 1.00 85.56 73 ASP A C 1
ATOM 553 O O . ASP A 1 73 ? 7.800 4.369 -13.506 1.00 85.56 73 ASP A O 1
ATOM 557 N N . GLU A 1 74 ? 8.041 4.579 -15.732 1.00 84.81 74 GLU A N 1
ATOM 558 C CA . GLU A 1 74 ? 6.648 4.253 -16.070 1.00 84.81 74 GLU A CA 1
ATOM 559 C C . GLU A 1 74 ? 6.255 2.834 -15.627 1.00 84.81 74 GLU A C 1
ATOM 561 O O . GLU A 1 74 ? 5.193 2.651 -15.032 1.00 84.81 74 GLU A O 1
ATOM 566 N N . GLN A 1 75 ? 7.111 1.834 -15.869 1.00 86.44 75 GLN A N 1
ATOM 567 C CA . GLN A 1 75 ? 6.851 0.446 -15.454 1.00 86.44 75 GLN A CA 1
ATOM 568 C C . GLN A 1 75 ? 6.889 0.272 -13.939 1.00 86.44 75 GLN A C 1
ATOM 570 O O . GLN A 1 75 ? 6.095 -0.489 -13.383 1.00 86.44 75 GLN A O 1
ATOM 575 N N . LEU A 1 76 ? 7.806 0.965 -13.264 1.00 90.00 76 LEU A N 1
ATOM 576 C CA . LEU A 1 76 ? 7.908 0.928 -11.814 1.00 90.00 76 LEU A CA 1
ATOM 577 C C . LEU A 1 76 ? 6.676 1.565 -11.168 1.00 90.00 76 LEU A C 1
ATOM 579 O O . LEU A 1 76 ? 6.103 0.970 -10.258 1.00 90.00 76 LEU A O 1
ATOM 583 N N . ASP A 1 77 ? 6.251 2.735 -11.648 1.00 91.25 77 ASP A N 1
ATOM 584 C CA . ASP A 1 77 ? 5.067 3.423 -11.132 1.00 91.25 77 ASP A CA 1
ATOM 585 C C . ASP A 1 77 ? 3.800 2.576 -11.357 1.00 91.25 77 ASP A C 1
ATOM 587 O O . ASP A 1 77 ? 3.054 2.344 -10.404 1.00 91.25 77 ASP A O 1
ATOM 591 N N . TRP A 1 78 ? 3.609 2.016 -12.562 1.00 91.56 78 TRP A N 1
ATOM 592 C CA . TRP A 1 78 ? 2.496 1.097 -12.841 1.00 91.56 78 TRP A CA 1
ATOM 593 C C . TRP A 1 78 ? 2.536 -0.145 -11.941 1.00 91.56 78 TRP A C 1
ATOM 595 O O . TRP A 1 78 ? 1.526 -0.514 -11.344 1.00 91.56 78 TRP A O 1
ATOM 605 N N . GLY A 1 79 ? 3.706 -0.775 -11.795 1.00 93.12 79 GLY A N 1
ATOM 606 C CA . GLY A 1 79 ? 3.859 -1.986 -10.989 1.00 93.12 79 GLY A CA 1
ATOM 607 C C . GLY A 1 79 ? 3.544 -1.743 -9.515 1.00 93.12 79 GLY A C 1
ATOM 608 O O . GLY A 1 79 ? 2.843 -2.540 -8.895 1.00 93.12 79 GLY A O 1
ATOM 609 N N . LEU A 1 80 ? 4.008 -0.619 -8.962 1.00 95.38 80 LEU A N 1
ATOM 610 C CA . LEU A 1 80 ? 3.703 -0.222 -7.588 1.00 95.38 80 LEU A CA 1
ATOM 611 C C . LEU A 1 80 ? 2.202 0.029 -7.390 1.00 95.38 80 LEU A C 1
ATOM 613 O O . LEU A 1 80 ? 1.637 -0.436 -6.399 1.00 95.38 80 LEU A O 1
ATOM 617 N N . ASP A 1 81 ? 1.550 0.708 -8.331 1.00 94.62 81 ASP A N 1
ATOM 618 C CA . ASP A 1 81 ? 0.111 0.974 -8.256 1.00 94.62 81 ASP A CA 1
ATOM 619 C C . ASP A 1 81 ? -0.716 -0.316 -8.400 1.00 94.62 81 ASP A C 1
ATOM 621 O O . ASP A 1 81 ? -1.663 -0.523 -7.640 1.00 94.62 81 ASP A O 1
ATOM 625 N N . GLY A 1 82 ? -0.30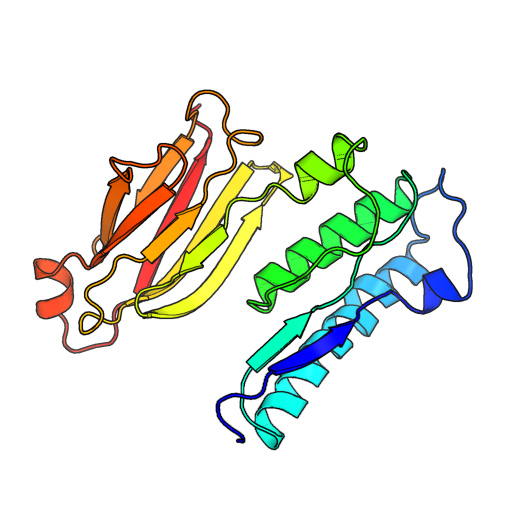1 -1.237 -9.275 1.00 93.81 82 GLY A N 1
ATOM 626 C CA . GLY A 1 82 ? -0.897 -2.570 -9.383 1.00 93.81 82 GLY A CA 1
ATOM 627 C C . GLY A 1 82 ? -0.744 -3.380 -8.092 1.00 93.81 82 GLY A C 1
ATOM 628 O O . GLY A 1 82 ? -1.696 -4.001 -7.625 1.00 93.81 82 GLY A O 1
ATOM 629 N N . THR A 1 83 ? 0.421 -3.336 -7.437 1.00 95.88 83 THR A N 1
ATOM 630 C CA . THR A 1 83 ? 0.585 -4.039 -6.152 1.00 95.88 83 THR A CA 1
ATOM 631 C C . THR A 1 83 ? -0.320 -3.491 -5.050 1.00 95.88 83 THR A C 1
ATOM 633 O O . THR A 1 83 ? -0.821 -4.268 -4.239 1.00 95.88 83 THR A O 1
ATOM 636 N N . ASP A 1 84 ? -0.578 -2.182 -5.035 1.00 96.88 84 ASP A N 1
ATOM 637 C CA . ASP A 1 84 ? -1.527 -1.559 -4.111 1.00 96.88 84 ASP A CA 1
ATOM 638 C C . ASP A 1 84 ? -2.970 -2.030 -4.404 1.00 96.88 84 ASP A C 1
ATOM 640 O O . ASP A 1 84 ? -3.675 -2.467 -3.488 1.00 96.88 84 ASP A O 1
ATOM 644 N N . GLU A 1 85 ? -3.382 -2.023 -5.680 1.00 94.12 85 GLU A N 1
ATOM 645 C CA . GLU A 1 85 ? -4.715 -2.459 -6.132 1.00 94.12 85 GLU A CA 1
ATOM 646 C C . GLU A 1 85 ? -5.032 -3.905 -5.725 1.00 94.12 85 GLU A C 1
ATOM 648 O O . GLU A 1 85 ? -6.106 -4.178 -5.183 1.00 94.12 85 GLU A O 1
ATOM 653 N N . PHE A 1 86 ? -4.075 -4.815 -5.913 1.00 94.56 86 PHE A N 1
ATOM 654 C CA . PHE A 1 86 ? -4.222 -6.235 -5.578 1.00 94.56 86 PHE A CA 1
ATOM 655 C C . PHE A 1 86 ? -3.824 -6.575 -4.130 1.00 94.56 86 PHE A C 1
ATOM 657 O O . PHE A 1 86 ? -3.765 -7.750 -3.765 1.00 94.56 86 PHE A O 1
ATOM 664 N N . LEU A 1 87 ? -3.551 -5.573 -3.280 1.00 95.75 87 LEU A N 1
ATOM 665 C CA . LEU A 1 87 ? -3.105 -5.754 -1.887 1.00 95.75 87 LEU A CA 1
ATOM 666 C C . LEU A 1 87 ? -1.886 -6.690 -1.759 1.00 95.75 87 LEU A C 1
ATOM 668 O O . LEU A 1 87 ? -1.755 -7.470 -0.809 1.00 95.75 87 LEU A O 1
ATOM 672 N N . GLN A 1 88 ? -0.985 -6.611 -2.730 1.00 95.69 88 GLN A N 1
ATOM 673 C CA . GLN A 1 88 ? 0.127 -7.522 -2.914 1.00 95.69 88 GLN A CA 1
ATOM 674 C C . GLN A 1 88 ? 1.419 -6.952 -2.319 1.00 95.69 88 GLN A C 1
ATOM 676 O O . GLN A 1 88 ? 1.883 -5.876 -2.678 1.00 95.69 88 GLN A O 1
ATOM 681 N N . SER A 1 89 ? 2.065 -7.716 -1.437 1.00 96.38 89 SER A N 1
ATOM 682 C CA . SER A 1 89 ? 3.428 -7.397 -0.986 1.00 96.38 89 SER A CA 1
ATOM 683 C C . SER A 1 89 ? 4.464 -7.740 -2.054 1.00 96.38 89 SER A C 1
ATOM 685 O O . SER A 1 89 ? 4.268 -8.699 -2.808 1.00 96.38 89 SER A O 1
ATOM 687 N N . TRP A 1 90 ? 5.575 -7.005 -2.069 1.00 97.00 90 TRP A N 1
ATOM 688 C CA . TRP A 1 90 ? 6.586 -7.108 -3.114 1.00 97.00 90 TRP A CA 1
ATOM 689 C C . TRP A 1 90 ? 8.027 -6.956 -2.614 1.00 97.00 90 TRP A C 1
ATOM 691 O O . TRP A 1 90 ? 8.279 -6.428 -1.529 1.00 97.00 90 TRP A O 1
ATOM 701 N N . ALA A 1 91 ? 8.977 -7.392 -3.442 1.00 95.62 91 ALA A N 1
ATOM 702 C CA . ALA A 1 91 ? 10.395 -7.066 -3.353 1.00 95.62 91 ALA A CA 1
ATOM 703 C C . ALA A 1 91 ? 10.890 -6.561 -4.718 1.00 95.62 91 ALA A C 1
ATOM 705 O O . ALA A 1 91 ? 10.685 -7.199 -5.749 1.00 95.62 91 ALA A O 1
ATOM 706 N N . TYR A 1 92 ? 11.512 -5.381 -4.717 1.00 93.31 92 TYR A N 1
ATOM 707 C CA . TYR A 1 92 ? 12.086 -4.777 -5.918 1.00 93.31 92 TYR A CA 1
ATOM 708 C C . TYR A 1 92 ? 13.349 -5.533 -6.340 1.00 93.31 92 TYR A C 1
ATOM 710 O O . TYR A 1 92 ? 14.197 -5.844 -5.498 1.00 93.31 92 TYR A O 1
ATOM 718 N N . TRP A 1 93 ? 13.492 -5.788 -7.639 1.00 90.75 93 TRP A N 1
ATOM 719 C CA . TRP A 1 93 ? 14.713 -6.351 -8.205 1.00 90.75 93 TRP A CA 1
ATOM 720 C C . TRP A 1 93 ? 15.663 -5.236 -8.643 1.00 90.75 93 TRP A C 1
ATOM 722 O O . TRP A 1 93 ? 15.277 -4.364 -9.412 1.00 90.75 93 TRP A O 1
ATOM 732 N N . GLY A 1 94 ? 16.920 -5.271 -8.192 1.00 83.88 94 GLY A N 1
ATOM 733 C CA . GLY A 1 94 ? 17.979 -4.372 -8.666 1.00 83.88 94 GLY A CA 1
ATOM 734 C C . GLY A 1 94 ? 18.786 -3.697 -7.556 1.00 83.88 94 GLY A C 1
ATOM 735 O O . GLY A 1 94 ? 18.416 -3.717 -6.383 1.00 83.88 94 GLY A O 1
ATOM 736 N N . ASN A 1 95 ? 19.912 -3.086 -7.937 1.00 78.50 95 ASN A N 1
ATOM 737 C CA . ASN A 1 95 ? 20.663 -2.205 -7.048 1.00 78.50 95 ASN A CA 1
ATOM 738 C C . ASN A 1 95 ? 20.029 -0.812 -7.091 1.00 78.50 95 ASN A C 1
ATOM 740 O O . ASN A 1 95 ? 19.872 -0.245 -8.164 1.00 78.50 95 ASN A O 1
ATOM 744 N N . TYR A 1 96 ? 19.662 -0.270 -5.935 1.00 75.50 96 TYR A N 1
ATOM 745 C CA . TYR A 1 96 ? 19.043 1.052 -5.818 1.00 75.50 96 TYR A CA 1
ATOM 746 C C . TYR A 1 96 ? 19.774 1.958 -4.819 1.00 75.50 96 TYR A C 1
ATOM 748 O O . TYR A 1 96 ? 19.318 3.071 -4.588 1.00 75.50 96 TYR A O 1
ATOM 756 N N . PHE A 1 97 ? 20.890 1.514 -4.221 1.00 73.56 97 PHE A N 1
ATOM 757 C CA . PHE A 1 97 ? 21.553 2.242 -3.127 1.00 73.56 97 PHE A CA 1
ATOM 758 C C . PHE A 1 97 ? 22.087 3.625 -3.528 1.00 73.56 97 PHE A C 1
ATOM 760 O O . PHE A 1 97 ? 22.144 4.503 -2.673 1.00 73.56 97 PHE A O 1
ATOM 767 N N . ASP A 1 98 ? 22.395 3.833 -4.810 1.00 72.81 98 ASP A N 1
ATOM 768 C CA . ASP A 1 98 ? 22.886 5.109 -5.348 1.00 72.81 98 ASP A CA 1
ATOM 769 C C . ASP A 1 98 ? 21.855 5.815 -6.256 1.00 72.81 98 ASP A C 1
ATOM 771 O O . ASP A 1 98 ? 22.173 6.801 -6.920 1.00 72.81 98 ASP A O 1
ATOM 775 N N . HIS A 1 99 ? 20.609 5.325 -6.290 1.00 78.12 99 HIS A N 1
ATOM 776 C CA . HIS A 1 99 ? 19.589 5.736 -7.260 1.00 78.12 99 HIS A CA 1
ATOM 777 C C . HIS A 1 99 ? 18.434 6.491 -6.587 1.00 78.12 99 HIS A C 1
ATOM 779 O O . HIS A 1 99 ? 17.353 5.944 -6.349 1.00 78.12 99 HIS A O 1
ATOM 785 N N . GLU A 1 100 ? 18.654 7.775 -6.288 1.00 82.19 100 GLU A N 1
ATOM 786 C CA . GLU A 1 100 ? 17.685 8.663 -5.616 1.00 82.19 100 GLU A CA 1
ATOM 787 C C . GLU A 1 100 ? 16.260 8.641 -6.220 1.00 82.19 100 GLU A C 1
ATOM 789 O O . GLU A 1 100 ? 15.297 8.519 -5.453 1.00 82.19 100 GLU A O 1
ATOM 794 N N . PRO A 1 101 ? 16.055 8.698 -7.558 1.00 85.31 101 PRO A N 1
ATOM 795 C CA . PRO A 1 101 ? 14.708 8.647 -8.136 1.00 85.31 101 PRO A CA 1
ATOM 796 C C . PRO A 1 101 ? 13.968 7.339 -7.827 1.00 85.31 101 PRO A C 1
ATOM 798 O O . PRO A 1 101 ? 12.770 7.360 -7.523 1.00 85.31 101 PRO A O 1
ATOM 801 N N . THR A 1 102 ? 14.678 6.211 -7.866 1.00 87.75 102 THR A N 1
ATOM 802 C CA . THR A 1 102 ? 14.142 4.880 -7.556 1.00 87.75 102 THR A CA 1
ATOM 803 C C . THR A 1 102 ? 13.845 4.755 -6.068 1.00 87.75 102 THR A C 1
ATOM 805 O O . THR A 1 102 ? 12.738 4.366 -5.694 1.00 87.75 102 THR A O 1
ATOM 808 N N . ILE A 1 103 ? 14.777 5.177 -5.203 1.00 89.75 103 ILE A N 1
ATOM 809 C CA . ILE A 1 103 ? 14.573 5.209 -3.746 1.00 89.75 103 ILE A CA 1
ATOM 810 C C . ILE A 1 103 ? 13.305 5.992 -3.415 1.00 89.75 103 ILE A C 1
ATOM 812 O O . ILE A 1 103 ? 12.476 5.521 -2.635 1.00 89.75 103 ILE A O 1
ATOM 816 N N . LYS A 1 104 ? 13.116 7.165 -4.026 1.00 89.88 104 LYS A N 1
ATOM 817 C CA . LYS A 1 104 ? 11.940 7.999 -3.776 1.00 89.88 104 LYS A CA 1
ATOM 818 C C . LYS A 1 104 ? 10.640 7.303 -4.187 1.00 89.88 104 LYS A C 1
ATOM 820 O O . LYS A 1 104 ? 9.683 7.361 -3.420 1.00 89.88 104 LYS A O 1
ATOM 825 N N . ARG A 1 105 ? 10.595 6.617 -5.334 1.00 91.62 105 ARG A N 1
ATOM 826 C CA . ARG A 1 105 ? 9.403 5.867 -5.790 1.00 91.62 105 ARG A CA 1
ATOM 827 C C . ARG A 1 105 ? 9.063 4.686 -4.892 1.00 91.62 105 ARG A C 1
ATOM 829 O O . ARG A 1 105 ? 7.905 4.520 -4.514 1.00 91.62 105 ARG A O 1
ATOM 836 N N . LEU A 1 106 ? 10.076 3.913 -4.503 1.00 93.38 106 LEU A N 1
ATOM 837 C CA . LEU A 1 106 ? 9.925 2.763 -3.607 1.00 93.38 106 LEU A CA 1
ATOM 838 C C . LEU A 1 106 ? 9.561 3.186 -2.173 1.00 93.38 106 LEU A C 1
ATOM 840 O O . LEU A 1 106 ? 8.919 2.438 -1.436 1.00 93.38 106 LEU A O 1
ATOM 844 N N . SER A 1 107 ? 9.940 4.400 -1.770 1.00 94.00 107 SER A N 1
ATOM 845 C CA . SER A 1 107 ? 9.680 4.951 -0.439 1.00 94.00 107 SER A CA 1
ATOM 846 C C . SER A 1 107 ? 8.253 5.490 -0.312 1.00 94.00 107 SER A C 1
ATOM 848 O O . SER A 1 107 ? 8.032 6.704 -0.322 1.00 94.00 107 SER A O 1
ATOM 850 N N . ARG A 1 108 ? 7.287 4.577 -0.171 1.00 96.31 108 ARG A N 1
ATOM 851 C CA . ARG A 1 108 ? 5.840 4.853 -0.101 1.00 96.31 108 ARG A CA 1
ATOM 852 C C . ARG A 1 108 ? 5.316 4.888 1.339 1.00 96.31 108 ARG A C 1
ATOM 854 O O . ARG A 1 108 ? 5.984 4.456 2.280 1.00 96.31 108 ARG A O 1
ATOM 861 N N . VAL A 1 109 ? 4.096 5.398 1.505 1.00 97.94 109 VAL A N 1
ATOM 862 C CA . VAL A 1 109 ? 3.282 5.157 2.709 1.00 97.94 109 VAL A CA 1
ATOM 863 C C . VAL A 1 109 ? 2.560 3.832 2.526 1.00 97.94 109 VAL A C 1
ATOM 865 O O . VAL A 1 109 ? 1.990 3.608 1.463 1.00 97.94 109 VAL A O 1
ATOM 868 N N . TYR A 1 110 ? 2.563 2.969 3.538 1.00 98.56 110 TYR A N 1
ATOM 869 C CA . TYR A 1 110 ? 1.849 1.693 3.468 1.00 98.56 110 TYR A CA 1
ATOM 870 C C . TYR A 1 110 ? 1.476 1.168 4.855 1.00 98.56 110 TYR A C 1
ATOM 872 O O . TYR A 1 110 ? 2.112 1.495 5.864 1.00 98.56 110 TYR A O 1
ATOM 880 N N . ALA A 1 111 ? 0.441 0.330 4.912 1.00 98.56 111 ALA A N 1
ATOM 881 C CA . ALA A 1 111 ? 0.062 -0.372 6.130 1.00 98.56 111 ALA A CA 1
ATOM 882 C C . ALA A 1 111 ? 0.957 -1.606 6.325 1.00 98.56 111 ALA A C 1
ATOM 884 O O . ALA A 1 111 ? 0.886 -2.566 5.564 1.00 98.56 111 ALA A O 1
ATOM 885 N N . ARG A 1 112 ? 1.795 -1.589 7.366 1.00 98.00 112 ARG A N 1
ATOM 886 C CA . ARG A 1 112 ? 2.689 -2.705 7.730 1.00 98.00 112 ARG A CA 1
ATOM 887 C C . ARG A 1 112 ? 1.926 -3.865 8.363 1.00 98.00 112 ARG A C 1
ATOM 889 O O . ARG A 1 112 ? 2.302 -5.021 8.198 1.00 98.00 112 ARG A O 1
ATOM 896 N N . ALA A 1 113 ? 0.873 -3.539 9.107 1.00 98.31 113 ALA A N 1
ATOM 897 C CA . ALA A 1 113 ? -0.018 -4.490 9.755 1.00 98.31 113 ALA A CA 1
ATOM 898 C C . ALA A 1 113 ? -1.411 -3.871 9.883 1.00 98.31 113 ALA A C 1
ATOM 900 O O . ALA A 1 113 ? -1.529 -2.687 10.192 1.00 98.31 113 ALA A O 1
ATOM 901 N N . ILE A 1 114 ? -2.465 -4.660 9.670 1.00 98.62 114 ILE A N 1
ATOM 902 C CA . ILE A 1 114 ? -3.856 -4.191 9.712 1.00 98.62 114 ILE A CA 1
ATOM 903 C C . ILE A 1 114 ? -4.630 -5.018 10.739 1.00 98.62 114 ILE A C 1
ATOM 905 O O . ILE A 1 114 ? -4.678 -6.244 10.655 1.00 98.62 114 ILE A O 1
ATOM 909 N N . ALA A 1 115 ? -5.266 -4.344 11.698 1.00 98.12 115 ALA A N 1
ATOM 910 C CA . ALA A 1 115 ? -6.131 -4.941 12.712 1.00 98.12 115 ALA A CA 1
ATOM 911 C C . ALA A 1 115 ? -7.527 -5.255 12.139 1.00 98.12 115 ALA A C 1
ATOM 913 O O . ALA A 1 115 ? -8.552 -4.701 12.552 1.00 98.12 115 ALA A O 1
ATOM 914 N N . GLY A 1 116 ? -7.555 -6.121 11.127 1.00 97.31 116 GLY A N 1
ATOM 915 C CA . GLY A 1 116 ? -8.768 -6.493 10.420 1.00 97.31 116 GLY A CA 1
ATOM 916 C C . GLY A 1 116 ? -8.502 -7.080 9.040 1.00 97.31 116 GLY A C 1
ATOM 917 O O . GLY A 1 116 ? -7.387 -7.494 8.731 1.00 97.31 116 GLY A O 1
ATOM 918 N N . LYS A 1 117 ? -9.537 -7.108 8.196 1.00 97.56 117 LYS A N 1
ATOM 919 C CA . LYS A 1 117 ? -9.423 -7.586 6.812 1.00 97.56 117 LYS A CA 1
ATOM 920 C C . LYS A 1 117 ? -9.290 -6.393 5.856 1.00 97.56 117 LYS A C 1
ATOM 922 O O . LYS A 1 117 ? -10.257 -5.629 5.774 1.00 97.56 117 LYS A O 1
ATOM 927 N N . PRO A 1 118 ? -8.161 -6.225 5.140 1.00 98.06 118 PRO A N 1
ATOM 928 C CA . PRO A 1 118 ? -8.010 -5.144 4.172 1.00 98.06 118 PRO A CA 1
ATOM 929 C C . PRO A 1 118 ? -9.062 -5.244 3.065 1.00 98.06 118 PRO A C 1
ATOM 931 O O . PRO A 1 118 ? -9.463 -6.341 2.671 1.00 98.06 118 PRO A O 1
ATOM 934 N N . LEU A 1 119 ? -9.524 -4.082 2.613 1.00 98.06 119 LEU A N 1
ATOM 935 C CA . LEU A 1 119 ? -10.455 -3.930 1.497 1.00 98.06 119 LEU A CA 1
ATOM 936 C C . LEU A 1 119 ? -9.794 -3.198 0.333 1.00 98.06 119 LEU A C 1
ATOM 938 O O . LEU A 1 119 ? -9.961 -3.606 -0.807 1.00 98.06 119 LEU A O 1
ATOM 942 N N . SER A 1 120 ? -9.049 -2.135 0.630 1.00 98.38 120 SER A N 1
ATOM 943 C CA . SER A 1 120 ? -8.251 -1.400 -0.347 1.00 98.38 120 SER A CA 1
ATOM 944 C C . SER A 1 120 ? -7.091 -0.688 0.338 1.00 98.38 120 SER A C 1
ATOM 946 O O . SER A 1 120 ? -7.208 -0.273 1.496 1.00 98.38 120 SER A O 1
ATOM 948 N N . MET A 1 121 ? -5.987 -0.528 -0.383 1.00 98.44 121 MET A N 1
ATOM 949 C CA . MET A 1 121 ? -4.834 0.272 0.012 1.00 98.44 121 MET A CA 1
ATOM 950 C C . MET A 1 121 ? -4.295 0.957 -1.238 1.00 98.44 121 MET A C 1
ATOM 952 O O . MET A 1 121 ? -4.217 0.324 -2.280 1.00 98.44 121 MET A O 1
ATOM 956 N N . GLN A 1 122 ? -3.961 2.240 -1.152 1.00 98.12 122 GLN A N 1
ATOM 957 C CA . GLN A 1 122 ? -3.388 2.957 -2.285 1.00 98.12 122 GLN A CA 1
ATOM 958 C C . GLN A 1 122 ? -2.519 4.112 -1.811 1.00 98.12 122 GLN A C 1
ATOM 960 O O 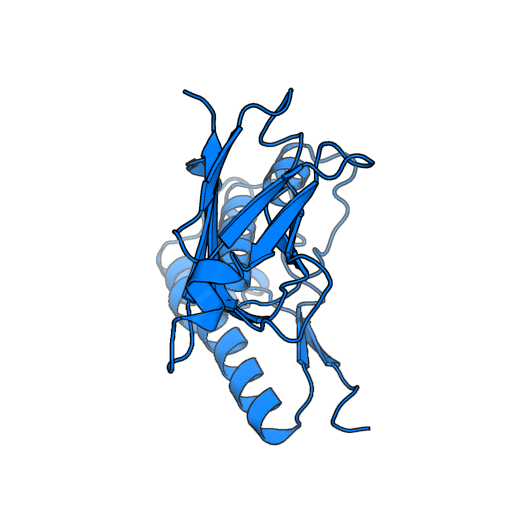. GLN A 1 122 ? -2.955 4.927 -0.992 1.00 98.12 122 GLN A O 1
ATOM 965 N N . TYR A 1 123 ? -1.317 4.223 -2.369 1.00 97.94 123 TYR A N 1
ATOM 966 C CA . TYR A 1 123 ? -0.498 5.422 -2.267 1.00 97.94 123 TYR A CA 1
ATOM 967 C C . TYR A 1 123 ? -0.417 6.143 -3.615 1.00 97.94 123 TYR A C 1
ATOM 969 O O . TYR A 1 123 ? 0.237 5.699 -4.548 1.00 97.94 123 TYR A O 1
ATOM 977 N N . ILE A 1 124 ? -1.037 7.315 -3.706 1.00 96.44 124 ILE A N 1
ATOM 978 C CA . ILE A 1 124 ? -0.976 8.163 -4.895 1.00 96.44 124 ILE A CA 1
ATOM 979 C C . ILE A 1 124 ? 0.269 9.048 -4.793 1.00 96.44 124 ILE A C 1
ATOM 981 O O . ILE A 1 124 ? 0.238 10.114 -4.166 1.00 96.44 124 ILE A O 1
ATOM 985 N N . ALA A 1 125 ? 1.369 8.616 -5.414 1.00 93.06 125 ALA A N 1
ATOM 986 C CA . ALA A 1 125 ? 2.673 9.278 -5.316 1.00 93.06 125 ALA A CA 1
ATOM 987 C C . ALA A 1 125 ? 2.646 10.745 -5.785 1.00 93.06 125 ALA A C 1
ATOM 989 O O . ALA A 1 125 ? 3.198 11.621 -5.117 1.00 93.06 125 ALA A O 1
ATOM 990 N N . SER A 1 126 ? 1.926 11.040 -6.873 1.00 92.88 126 SER A N 1
ATOM 991 C CA . SER A 1 126 ? 1.783 12.401 -7.418 1.00 92.88 126 SER A CA 1
ATOM 992 C C . SER A 1 126 ? 1.108 13.379 -6.449 1.00 92.88 126 SER A C 1
ATOM 994 O O . SER A 1 126 ? 1.410 14.572 -6.452 1.00 92.88 126 SER A O 1
ATOM 996 N N . GLN A 1 127 ? 0.227 12.875 -5.584 1.00 95.12 127 GLN A N 1
ATOM 997 C CA . GLN A 1 127 ? -0.486 13.656 -4.571 1.00 95.12 127 GLN A CA 1
ATOM 998 C C . GLN A 1 127 ? 0.148 13.536 -3.184 1.00 95.12 127 GLN A C 1
ATOM 1000 O O . GLN A 1 127 ? -0.314 14.187 -2.245 1.00 95.12 127 GLN A O 1
ATOM 1005 N N . ARG A 1 128 ? 1.156 12.664 -3.030 1.00 95.44 128 ARG A N 1
ATOM 1006 C CA . ARG A 1 128 ? 1.649 12.179 -1.736 1.00 95.44 128 ARG A CA 1
ATOM 1007 C C . ARG A 1 128 ? 0.476 11.883 -0.801 1.00 95.44 128 ARG A C 1
ATOM 1009 O O . ARG A 1 128 ? 0.402 12.436 0.290 1.00 95.44 128 ARG A O 1
ATOM 1016 N N . SER A 1 129 ? -0.491 11.101 -1.265 1.00 97.56 129 SER A N 1
ATOM 1017 C CA . SER A 1 129 ? -1.708 10.811 -0.504 1.00 97.56 129 SER A CA 1
ATOM 1018 C C . SER A 1 129 ? -1.897 9.313 -0.368 1.00 97.56 129 SER A C 1
ATOM 1020 O O . SER A 1 129 ? -1.747 8.582 -1.340 1.00 97.56 129 SER A O 1
ATOM 1022 N N . PHE A 1 130 ? -2.204 8.862 0.841 1.00 98.62 130 PHE A N 1
ATOM 1023 C CA . PHE A 1 130 ? -2.418 7.457 1.159 1.00 98.62 130 PHE A CA 1
ATOM 1024 C C . PHE A 1 130 ? -3.851 7.231 1.611 1.00 98.62 130 PHE A C 1
ATOM 1026 O O . PHE A 1 130 ? -4.366 8.003 2.421 1.00 98.62 130 PHE A O 1
ATOM 1033 N N . TYR A 1 131 ? -4.443 6.140 1.143 1.00 98.69 131 TYR A N 1
ATOM 1034 C CA . TYR A 1 131 ? -5.792 5.718 1.481 1.00 98.69 131 TYR A CA 1
ATOM 1035 C C . TYR A 1 131 ? -5.775 4.251 1.895 1.00 98.69 131 TYR A C 1
ATOM 1037 O O . TYR A 1 131 ? -5.191 3.405 1.218 1.00 98.69 131 TYR A O 1
ATOM 1045 N N . LEU A 1 132 ? -6.447 3.941 3.000 1.00 98.88 132 LEU A N 1
ATOM 1046 C CA . LEU A 1 132 ? -6.634 2.580 3.488 1.00 98.88 132 LEU A CA 1
ATOM 1047 C C . LEU A 1 132 ? -8.080 2.385 3.927 1.00 98.88 132 LEU A C 1
ATOM 1049 O O . LEU A 1 132 ? -8.602 3.163 4.732 1.00 98.88 132 LEU A O 1
ATOM 1053 N N . SER A 1 133 ? -8.693 1.292 3.479 1.00 98.75 133 SER A N 1
ATOM 1054 C CA . SER A 1 133 ? -9.966 0.818 4.013 1.00 98.75 133 SER A CA 1
ATOM 1055 C C . SER A 1 133 ? -9.899 -0.657 4.399 1.00 98.75 133 SER A C 1
ATOM 1057 O O . SER A 1 133 ? -9.227 -1.466 3.757 1.00 98.75 133 SER A O 1
ATOM 1059 N N . TYR A 1 134 ? -10.566 -1.015 5.495 1.00 98.75 134 TYR A N 1
ATOM 1060 C CA . TYR A 1 134 ? -10.568 -2.383 6.010 1.00 98.75 134 TYR A CA 1
ATOM 1061 C C . TYR A 1 134 ? -11.783 -2.652 6.895 1.00 98.75 134 TYR A C 1
ATOM 1063 O O . TYR A 1 134 ? -12.319 -1.749 7.544 1.00 98.75 134 TYR A O 1
ATOM 1071 N N . TYR A 1 135 ? -12.209 -3.912 6.959 1.00 98.12 135 TYR A N 1
ATOM 1072 C CA . TYR A 1 135 ? -13.136 -4.358 7.994 1.00 98.12 135 TYR A CA 1
ATOM 1073 C C . TYR A 1 135 ? -12.410 -4.408 9.330 1.00 98.12 135 TYR A C 1
ATOM 1075 O O . TYR A 1 135 ? -11.454 -5.166 9.478 1.00 98.12 135 TYR A O 1
ATOM 1083 N N . VAL A 1 136 ? -12.876 -3.624 10.297 1.00 97.69 136 VAL A N 1
ATOM 1084 C CA . VAL A 1 136 ? -12.289 -3.553 11.637 1.00 97.69 136 VAL A CA 1
ATOM 1085 C C . VAL A 1 136 ? -12.578 -4.842 12.400 1.00 97.69 136 VAL A C 1
ATOM 1087 O O . VAL A 1 136 ? -13.743 -5.218 12.550 1.00 97.69 136 VAL A O 1
ATOM 1090 N N . ASP A 1 137 ? -11.535 -5.469 12.944 1.00 95.31 137 ASP A N 1
ATOM 1091 C CA . ASP A 1 137 ? -11.673 -6.606 13.853 1.00 95.31 137 ASP A CA 1
ATOM 1092 C C . ASP A 1 137 ? -11.355 -6.178 15.301 1.00 95.31 137 ASP A C 1
ATOM 1094 O O . ASP A 1 137 ? -10.187 -6.057 15.676 1.00 95.31 137 ASP A O 1
ATOM 1098 N N . PRO A 1 138 ? -12.372 -5.956 16.158 1.00 91.56 138 PRO A N 1
ATOM 1099 C CA . PRO A 1 138 ? -12.163 -5.511 17.538 1.00 91.56 138 PRO A CA 1
ATOM 1100 C C . PRO A 1 138 ? -11.578 -6.602 18.457 1.00 91.56 138 PRO A C 1
ATOM 1102 O O . PRO A 1 138 ? -11.282 -6.340 19.635 1.00 91.56 138 PRO A O 1
ATOM 1105 N N . THR A 1 139 ? -11.450 -7.841 17.972 1.00 93.25 139 THR A N 1
ATOM 1106 C CA . THR A 1 139 ? -10.802 -8.922 18.724 1.00 93.25 139 THR A CA 1
ATOM 1107 C C . THR A 1 139 ? -9.280 -8.777 18.710 1.00 93.25 139 THR A C 1
ATOM 1109 O O . THR A 1 139 ? -8.640 -9.139 19.700 1.00 93.25 139 THR A O 1
ATOM 1112 N N . ILE A 1 140 ? -8.718 -8.144 17.674 1.00 95.88 140 ILE A N 1
ATOM 1113 C CA . ILE A 1 140 ? -7.293 -7.813 17.572 1.00 95.88 140 ILE A CA 1
ATOM 1114 C C . ILE A 1 140 ? -6.980 -6.639 18.509 1.00 95.88 140 ILE A C 1
ATOM 1116 O O . ILE A 1 140 ? -7.686 -5.632 18.531 1.00 95.88 140 ILE A O 1
ATOM 1120 N N . LYS A 1 141 ? -5.942 -6.786 19.343 1.00 95.50 141 LYS A N 1
ATOM 1121 C CA . LYS A 1 141 ? -5.579 -5.792 20.376 1.00 95.50 141 LYS A CA 1
ATOM 1122 C C . LYS A 1 141 ? -4.438 -4.878 19.957 1.00 95.50 141 LYS A C 1
ATOM 1124 O O . LYS A 1 141 ? -4.306 -3.778 20.487 1.00 95.50 141 LYS A O 1
ATOM 1129 N N . GLN A 1 142 ? -3.630 -5.335 19.014 1.00 97.81 142 GLN A N 1
ATOM 1130 C CA . GLN A 1 142 ? -2.584 -4.556 18.382 1.00 97.81 142 GLN A CA 1
ATOM 1131 C C . GLN A 1 142 ? -3.215 -3.534 17.424 1.00 97.81 142 GLN A C 1
ATOM 1133 O O . GLN A 1 142 ? -4.243 -3.831 16.810 1.00 97.81 142 GLN A O 1
ATOM 1138 N N . PRO A 1 143 ? -2.644 -2.326 17.310 1.00 98.31 143 PRO A N 1
ATOM 1139 C CA . PRO A 1 143 ? -3.111 -1.341 16.347 1.00 98.31 143 PRO A CA 1
ATOM 1140 C C . PRO A 1 143 ? -2.818 -1.788 14.910 1.00 98.31 143 PRO A C 1
ATOM 1142 O O . PRO A 1 143 ? -1.913 -2.581 14.656 1.00 98.31 143 PRO A O 1
ATOM 1145 N N . THR A 1 144 ? -3.549 -1.213 13.962 1.00 98.75 144 THR A N 1
ATOM 1146 C CA . THR A 1 144 ? -3.071 -1.096 12.583 1.00 98.75 144 THR A CA 1
ATOM 1147 C C . THR A 1 144 ? -1.850 -0.171 12.586 1.00 98.75 144 THR A C 1
ATOM 1149 O O . THR A 1 144 ? -1.915 0.925 13.145 1.00 98.75 144 THR A O 1
ATOM 1152 N N . GLU A 1 145 ? -0.753 -0.601 11.970 1.00 98.81 145 GLU A N 1
ATOM 1153 C CA . GLU A 1 145 ? 0.490 0.165 11.840 1.00 98.81 145 GLU A CA 1
ATOM 1154 C C . GLU A 1 145 ? 0.629 0.681 10.409 1.00 98.81 145 GLU A C 1
ATOM 1156 O O . GLU A 1 145 ? 0.676 -0.107 9.463 1.00 98.81 145 GLU A O 1
ATOM 1161 N N . ILE A 1 146 ? 0.745 1.996 10.246 1.00 98.81 146 ILE A N 1
ATOM 1162 C CA . ILE A 1 146 ? 0.985 2.636 8.949 1.00 98.81 146 ILE A CA 1
ATOM 1163 C C . ILE A 1 146 ? 2.352 3.306 8.996 1.00 98.81 146 ILE A C 1
ATOM 1165 O O . ILE A 1 146 ? 2.604 4.155 9.850 1.00 98.81 146 ILE A O 1
ATOM 1169 N N . TYR A 1 147 ? 3.234 2.917 8.080 1.00 98.62 147 TYR A N 1
ATOM 1170 C CA . TYR A 1 147 ? 4.522 3.567 7.895 1.00 98.62 147 TYR A CA 1
ATOM 1171 C C . TYR A 1 147 ? 4.383 4.783 6.997 1.00 98.62 147 TYR A C 1
ATOM 1173 O O . TYR A 1 147 ? 3.804 4.695 5.917 1.00 98.62 147 TYR A O 1
ATOM 1181 N N . VAL A 1 148 ? 4.963 5.896 7.433 1.00 98.06 148 VAL A N 1
ATOM 1182 C CA . VAL A 1 148 ? 5.033 7.150 6.693 1.00 98.06 148 VAL A CA 1
ATOM 1183 C C . VAL A 1 148 ? 6.487 7.426 6.341 1.00 98.06 148 VAL A C 1
ATOM 1185 O O . VAL A 1 148 ? 7.333 7.596 7.216 1.00 98.06 148 VAL A O 1
ATOM 1188 N N . SER A 1 149 ? 6.783 7.479 5.045 1.00 96.25 149 SER A N 1
ATOM 1189 C CA . SER A 1 149 ? 8.139 7.733 4.568 1.00 96.25 149 SER A CA 1
ATOM 1190 C C . SER A 1 149 ? 8.587 9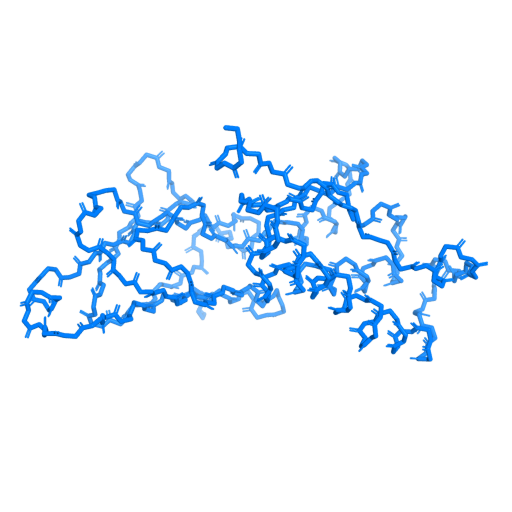.172 4.880 1.00 96.25 149 SER A C 1
ATOM 1192 O O . SER A 1 149 ? 7.947 10.119 4.407 1.00 96.25 149 SER A O 1
ATOM 1194 N N . PRO A 1 150 ? 9.718 9.379 5.586 1.00 95.31 150 PRO A N 1
ATOM 1195 C CA . PRO A 1 150 ? 10.267 10.716 5.816 1.00 95.31 150 PRO A CA 1
ATOM 1196 C C . PRO A 1 150 ? 10.788 11.372 4.527 1.00 95.31 150 PRO A C 1
ATOM 1198 O O . PRO A 1 150 ? 10.920 12.592 4.485 1.00 95.31 150 PRO A O 1
ATOM 1201 N N . LEU A 1 151 ? 11.041 10.593 3.465 1.00 93.94 151 LEU A N 1
ATOM 1202 C CA . LEU A 1 151 ? 11.379 11.127 2.139 1.00 93.94 151 LEU A CA 1
ATOM 1203 C C . LEU A 1 151 ? 10.167 11.771 1.452 1.00 93.94 151 LEU A C 1
ATOM 1205 O O . LEU A 1 151 ? 10.326 12.714 0.680 1.00 93.94 151 LEU A O 1
ATOM 1209 N N . GLN A 1 152 ? 8.956 11.287 1.745 1.00 94.31 152 GLN A N 1
ATOM 1210 C CA . GLN A 1 152 ? 7.715 11.852 1.203 1.00 94.31 152 GLN A CA 1
ATOM 1211 C C . GLN A 1 152 ? 7.175 12.994 2.068 1.00 94.31 152 GLN A C 1
ATOM 1213 O O . GLN A 1 152 ? 6.635 13.974 1.540 1.00 94.31 152 GLN A O 1
ATOM 1218 N N . TYR A 1 153 ? 7.365 12.887 3.386 1.00 95.31 153 TYR A N 1
ATOM 1219 C CA . TYR A 1 153 ? 6.908 13.862 4.375 1.00 95.31 153 TYR A CA 1
ATOM 1220 C C . TYR A 1 153 ? 8.053 14.290 5.295 1.00 95.31 153 TYR A C 1
ATOM 1222 O O . TYR A 1 153 ? 8.108 13.894 6.467 1.00 95.31 153 TYR A O 1
ATOM 1230 N N . PRO A 1 154 ? 8.980 15.123 4.792 1.00 93.75 154 PRO A N 1
ATOM 1231 C CA . PRO A 1 154 ? 10.042 15.671 5.621 1.00 93.75 154 PRO A CA 1
ATOM 1232 C C . PRO A 1 154 ? 9.439 16.447 6.794 1.00 93.75 154 PRO A C 1
ATOM 1234 O O . PRO A 1 154 ? 8.410 17.112 6.647 1.00 93.75 154 PRO A O 1
ATOM 1237 N N . ALA A 1 155 ? 10.075 16.339 7.963 1.00 92.69 155 ALA A N 1
ATOM 1238 C CA . ALA A 1 155 ? 9.633 16.981 9.203 1.00 92.69 155 ALA A CA 1
ATOM 1239 C C . ALA A 1 155 ? 8.168 16.680 9.594 1.00 92.69 155 ALA A C 1
ATOM 1241 O O . ALA A 1 155 ? 7.518 17.519 10.209 1.00 92.69 155 ALA A O 1
ATOM 1242 N N . GLN A 1 156 ? 7.653 15.494 9.238 1.00 93.50 156 GLN A N 1
ATOM 1243 C CA . GLN A 1 156 ? 6.272 15.081 9.525 1.00 93.50 156 GLN A CA 1
ATOM 1244 C C . GLN A 1 156 ? 5.218 16.032 8.932 1.00 93.50 156 GLN A C 1
ATOM 1246 O O . GLN A 1 156 ? 4.198 16.320 9.552 1.00 93.50 156 GLN A O 1
ATOM 1251 N N . SER A 1 157 ? 5.461 16.518 7.713 1.00 95.81 157 SER A N 1
ATOM 1252 C CA . SER A 1 157 ? 4.566 17.416 6.965 1.00 95.81 157 SER A CA 1
ATOM 1253 C C . SER A 1 157 ? 3.314 16.712 6.416 1.00 95.81 157 SER A C 1
ATOM 1255 O O . SER A 1 157 ? 3.030 16.759 5.218 1.00 95.81 157 SER A O 1
ATOM 1257 N N . PHE A 1 158 ? 2.558 16.038 7.287 1.00 97.31 158 PHE A N 1
ATOM 1258 C CA . PHE A 1 158 ? 1.324 15.334 6.946 1.00 97.31 158 PHE A CA 1
ATOM 1259 C C . PHE A 1 158 ? 0.197 15.548 7.961 1.00 97.31 158 PHE A C 1
ATOM 1261 O O . PHE A 1 158 ? 0.421 15.844 9.131 1.00 97.31 158 PHE A O 1
ATOM 1268 N N . ASN A 1 159 ? -1.031 15.338 7.497 1.00 97.88 159 ASN A N 1
ATOM 1269 C CA . ASN A 1 159 ? -2.242 15.232 8.298 1.00 97.88 159 ASN A CA 1
ATOM 1270 C C . ASN A 1 159 ? -2.810 13.818 8.176 1.00 97.88 159 ASN A C 1
ATOM 1272 O O . ASN A 1 159 ? -2.742 13.213 7.105 1.00 97.88 159 ASN A O 1
ATOM 1276 N N . VAL A 1 160 ? -3.407 13.318 9.259 1.00 98.44 160 VAL A N 1
ATOM 1277 C CA . VAL A 1 160 ? -4.089 12.020 9.287 1.00 98.44 160 VAL A CA 1
ATOM 1278 C C . VAL A 1 160 ? -5.570 12.233 9.567 1.00 98.44 160 VAL A C 1
ATOM 1280 O O . VAL A 1 160 ? -5.947 12.794 10.603 1.00 98.44 160 VAL A O 1
ATOM 1283 N N . THR A 1 161 ? -6.408 11.731 8.669 1.00 98.50 161 THR A N 1
ATOM 1284 C CA . THR A 1 161 ? -7.862 11.716 8.826 1.00 98.50 161 THR A CA 1
ATOM 1285 C C . THR A 1 161 ? -8.322 10.280 9.015 1.00 98.50 161 THR A C 1
ATOM 1287 O O . THR A 1 161 ? -7.876 9.370 8.321 1.00 98.50 161 THR A O 1
ATOM 1290 N N . VAL A 1 162 ? -9.228 10.059 9.966 1.00 98.56 162 VAL A N 1
ATOM 1291 C CA . VAL A 1 162 ? -9.888 8.763 10.146 1.00 98.56 162 VAL A CA 1
ATOM 1292 C C . VAL A 1 162 ? -11.389 8.949 10.289 1.00 98.56 162 VAL A C 1
ATOM 1294 O O . VAL A 1 162 ? -11.857 9.966 10.809 1.00 98.56 162 VAL A O 1
ATOM 1297 N N . ASN A 1 163 ? -12.166 7.960 9.854 1.00 98.06 163 ASN A N 1
ATOM 1298 C CA . ASN A 1 163 ? -13.607 7.981 10.087 1.00 98.06 163 ASN A CA 1
ATOM 1299 C C . ASN A 1 163 ? -13.954 7.710 11.571 1.00 98.06 163 ASN A C 1
ATOM 1301 O O . ASN A 1 163 ? -13.114 7.345 12.391 1.00 98.06 163 ASN A O 1
ATOM 1305 N N . ARG A 1 164 ? -15.238 7.844 11.934 1.00 96.62 164 ARG A N 1
ATOM 1306 C CA . ARG A 1 164 ? -15.713 7.705 13.331 1.00 96.62 164 ARG A CA 1
ATOM 1307 C C . ARG A 1 164 ? -15.455 6.331 13.962 1.00 96.62 164 ARG A C 1
ATOM 1309 O O . ARG A 1 164 ? -15.526 6.215 15.188 1.00 96.62 164 ARG A O 1
ATOM 1316 N N . ALA A 1 165 ? -15.210 5.307 13.144 1.00 96.88 165 ALA A N 1
ATOM 1317 C CA . ALA A 1 165 ? -14.943 3.955 13.612 1.00 96.88 165 ALA A CA 1
ATOM 1318 C C . ALA A 1 165 ? -13.546 3.797 14.208 1.00 96.88 165 ALA A C 1
ATOM 1320 O O . ALA A 1 165 ? -13.297 2.798 14.881 1.00 96.88 165 ALA A O 1
ATOM 1321 N N . LEU A 1 166 ? -12.659 4.764 13.989 1.00 98.12 166 LEU A N 1
ATOM 1322 C CA . LEU A 1 166 ? -11.250 4.668 14.318 1.00 98.12 166 LEU A CA 1
ATOM 1323 C C . LEU A 1 166 ? -10.791 5.855 15.169 1.00 98.12 166 LEU A C 1
ATOM 1325 O O . LEU A 1 166 ? -11.450 6.891 15.271 1.00 98.12 166 LEU A O 1
ATOM 1329 N N . LYS A 1 167 ? -9.636 5.673 15.796 1.00 98.06 167 LYS A N 1
ATOM 1330 C CA . LYS A 1 167 ? -8.809 6.709 16.415 1.00 98.06 167 LYS A CA 1
ATOM 1331 C C . LYS A 1 167 ? -7.370 6.462 15.986 1.00 98.06 167 LYS A C 1
ATOM 1333 O O . LYS A 1 167 ? -7.016 5.321 15.692 1.00 98.06 167 LYS A O 1
ATOM 1338 N N . TRP A 1 168 ? -6.552 7.505 15.971 1.00 98.50 168 TRP A N 1
ATOM 1339 C CA . TRP A 1 168 ? -5.143 7.376 15.629 1.00 98.50 168 TRP A CA 1
ATOM 1340 C C . TRP A 1 168 ? -4.254 8.145 16.602 1.00 98.50 168 TRP A C 1
ATOM 1342 O O . TRP A 1 168 ? -4.691 9.115 17.227 1.00 98.50 168 TRP A O 1
ATOM 1352 N N . THR A 1 169 ? -3.012 7.692 16.717 1.00 98.44 169 THR A N 1
ATOM 1353 C CA . THR A 1 169 ? -1.916 8.356 17.429 1.00 98.44 169 THR A CA 1
ATOM 1354 C C . THR A 1 169 ? -0.607 8.106 16.684 1.00 98.44 169 THR A C 1
ATOM 1356 O O . THR A 1 169 ? -0.516 7.178 15.883 1.00 98.44 169 THR A O 1
ATOM 1359 N N . MET A 1 170 ? 0.430 8.888 16.969 1.00 98.12 170 MET A N 1
ATOM 1360 C CA . MET A 1 170 ? 1.792 8.526 16.567 1.00 98.12 170 MET A CA 1
ATOM 1361 C C . MET A 1 170 ? 2.358 7.461 17.508 1.00 98.12 170 MET A C 1
ATOM 1363 O O . MET A 1 170 ? 2.028 7.448 18.697 1.00 98.12 170 MET A O 1
ATOM 1367 N N . ASP A 1 171 ? 3.214 6.585 16.991 1.00 98.06 171 ASP A N 1
ATOM 1368 C CA . ASP A 1 171 ? 4.011 5.691 17.826 1.00 98.06 171 ASP A CA 1
ATOM 1369 C C . ASP A 1 171 ? 5.016 6.520 18.656 1.00 98.06 171 ASP A C 1
ATOM 1371 O O . ASP A 1 171 ? 5.797 7.291 18.088 1.00 98.06 171 ASP A O 1
ATOM 1375 N N . PRO A 1 172 ? 5.031 6.389 19.998 1.00 96.88 172 PRO A N 1
ATOM 1376 C CA . PRO A 1 172 ? 5.939 7.149 20.859 1.00 96.88 172 PRO A CA 1
ATOM 1377 C C . PRO A 1 172 ? 7.420 6.791 20.668 1.00 96.88 172 PRO A C 1
ATOM 1379 O O . PRO A 1 172 ? 8.290 7.564 21.066 1.00 96.88 172 PRO A O 1
ATOM 1382 N N . SER A 1 173 ? 7.716 5.623 20.098 1.00 97.44 173 SER A N 1
ATOM 1383 C CA . SER A 1 173 ? 9.073 5.133 19.844 1.00 97.44 173 SER A CA 1
ATOM 1384 C C . SER A 1 173 ? 9.547 5.384 18.412 1.00 97.44 173 SER A C 1
ATOM 1386 O O . SER A 1 173 ? 10.751 5.359 18.154 1.00 97.44 173 SER A O 1
ATOM 1388 N N . ASN A 1 174 ? 8.623 5.651 17.482 1.00 96.88 174 ASN A N 1
ATOM 1389 C CA . ASN A 1 174 ? 8.941 5.853 16.076 1.00 96.88 174 ASN A CA 1
ATOM 1390 C C . ASN A 1 174 ? 8.036 6.906 15.421 1.00 96.88 174 ASN A C 1
ATOM 1392 O O . ASN A 1 174 ? 6.899 6.650 15.037 1.00 96.88 174 ASN A O 1
ATOM 1396 N N . ALA A 1 175 ? 8.615 8.081 15.189 1.00 95.81 175 ALA A N 1
ATOM 1397 C CA . ALA A 1 175 ? 7.989 9.233 14.545 1.00 95.81 175 ALA A CA 1
ATOM 1398 C C . ALA A 1 175 ? 7.455 8.987 13.115 1.00 95.81 175 ALA A C 1
ATOM 1400 O O . ALA A 1 175 ? 6.736 9.839 12.593 1.00 95.81 175 ALA A O 1
ATOM 1401 N N . ASN A 1 176 ? 7.794 7.858 12.489 1.00 97.44 176 ASN A N 1
ATOM 1402 C CA . ASN A 1 176 ? 7.362 7.486 11.141 1.00 97.44 176 ASN A CA 1
ATOM 1403 C C . ASN A 1 176 ? 6.259 6.416 11.141 1.00 97.44 176 ASN A C 1
ATOM 1405 O O . ASN A 1 176 ? 5.937 5.877 10.084 1.00 97.44 176 ASN A O 1
ATOM 1409 N N . ILE A 1 177 ? 5.704 6.069 12.306 1.00 98.50 177 ILE A N 1
ATOM 1410 C CA . ILE A 1 177 ? 4.628 5.083 12.432 1.00 98.50 177 ILE A CA 1
ATOM 1411 C C . ILE A 1 177 ? 3.377 5.747 13.007 1.00 98.50 177 ILE A C 1
ATOM 1413 O O . ILE A 1 177 ? 3.396 6.327 14.095 1.00 98.50 177 ILE A O 1
ATOM 1417 N N . ILE A 1 178 ? 2.272 5.623 12.277 1.00 98.69 178 ILE A N 1
ATOM 1418 C CA . ILE A 1 178 ? 0.926 5.940 12.754 1.00 98.69 178 ILE A CA 1
ATOM 1419 C C . ILE A 1 178 ? 0.309 4.652 13.299 1.00 98.69 178 ILE A C 1
ATOM 1421 O O . ILE A 1 178 ? 0.300 3.618 12.628 1.00 98.69 178 ILE A O 1
ATOM 1425 N N . LEU A 1 179 ? -0.249 4.734 14.503 1.00 98.81 179 LEU A N 1
ATOM 1426 C CA . LEU A 1 179 ? -1.009 3.667 15.140 1.00 98.81 179 LEU A CA 1
ATOM 1427 C C . LEU A 1 179 ? -2.495 3.988 15.033 1.00 98.81 179 LEU A C 1
ATOM 1429 O O . LEU A 1 179 ? -2.944 5.041 15.488 1.00 98.81 179 LEU A O 1
ATOM 1433 N N . VAL A 1 180 ? -3.269 3.076 14.453 1.00 98.69 180 VAL A N 1
ATOM 1434 C CA . VAL A 1 180 ? -4.715 3.227 14.274 1.00 98.69 180 VAL A CA 1
ATOM 1435 C C . VAL A 1 180 ? -5.447 2.132 15.037 1.00 98.69 180 VAL A C 1
ATOM 1437 O O . VAL A 1 180 ? -5.151 0.947 14.895 1.00 98.69 180 VAL A O 1
ATOM 1440 N N . GLN A 1 181 ? -6.419 2.527 15.855 1.00 97.88 181 GLN A N 1
ATOM 1441 C CA . GLN A 1 181 ? -7.176 1.629 16.721 1.00 97.88 181 GLN A CA 1
ATOM 1442 C C . GLN A 1 181 ? -8.687 1.801 16.538 1.00 97.88 181 GLN A C 1
ATOM 1444 O O . GLN A 1 181 ? -9.152 2.894 16.197 1.00 97.88 181 GLN A O 1
ATOM 1449 N N . PRO A 1 182 ? -9.482 0.756 16.825 1.00 96.50 182 PRO A N 1
ATOM 1450 C CA . PRO A 1 182 ? -10.931 0.870 16.862 1.00 96.50 182 PRO A CA 1
ATOM 1451 C C . PRO A 1 182 ? -11.392 1.914 17.886 1.00 96.50 182 PRO A C 1
ATOM 1453 O O . PRO A 1 182 ? -10.990 1.910 19.051 1.00 96.50 182 PRO A O 1
ATOM 1456 N N . ASN A 1 183 ? -12.332 2.768 17.492 1.00 95.56 183 ASN A N 1
ATOM 1457 C CA . ASN A 1 183 ? -13.121 3.541 18.436 1.00 95.56 183 ASN A CA 1
ATOM 1458 C C . ASN A 1 183 ? -14.147 2.609 19.095 1.00 95.56 183 ASN A C 1
ATOM 1460 O O . ASN A 1 183 ? -15.265 2.456 18.602 1.00 95.56 183 ASN A O 1
ATOM 1464 N N . GLU A 1 184 ? -13.769 1.972 20.205 1.00 89.31 184 GLU A N 1
ATOM 1465 C CA . GLU A 1 184 ? -14.576 0.915 20.828 1.00 89.31 184 GLU A CA 1
ATOM 1466 C C . GLU A 1 184 ? -16.026 1.316 21.114 1.00 89.31 184 GLU A C 1
ATOM 1468 O O . GLU A 1 184 ? -16.926 0.499 20.940 1.00 89.31 184 GLU A O 1
ATOM 1473 N N . GLN A 1 185 ? -16.264 2.565 21.527 1.00 87.69 185 GLN A N 1
ATOM 1474 C CA . GLN A 1 185 ? -17.615 3.070 21.791 1.00 87.69 185 GLN A CA 1
ATOM 1475 C C . GLN A 1 185 ? -18.480 3.028 20.528 1.00 87.69 185 GLN A C 1
ATOM 1477 O O . GLN A 1 185 ? -19.637 2.616 20.575 1.00 87.69 185 GLN A O 1
ATOM 1482 N N . PHE A 1 186 ? -17.904 3.420 19.390 1.00 90.19 186 PHE A N 1
ATOM 1483 C CA . PHE A 1 186 ? -18.592 3.373 18.108 1.00 90.19 186 PHE A CA 1
ATOM 1484 C C . PHE A 1 186 ? -18.765 1.929 17.637 1.00 90.19 186 PHE A C 1
ATOM 1486 O O . PHE A 1 186 ? -19.880 1.529 17.312 1.00 90.19 186 PHE A O 1
ATOM 1493 N N . VAL A 1 187 ? -17.694 1.133 17.640 1.00 87.69 187 VAL A N 1
ATOM 1494 C CA . VAL A 1 187 ? -17.704 -0.228 17.081 1.00 87.69 187 VAL A CA 1
ATOM 1495 C C . VAL A 1 187 ? -18.640 -1.154 17.862 1.00 87.69 187 VAL A C 1
ATOM 1497 O O . VAL A 1 187 ? -19.459 -1.833 17.252 1.00 87.69 187 VAL A O 1
ATOM 1500 N N . LYS A 1 188 ? -18.617 -1.121 19.203 1.00 84.62 188 LYS A N 1
ATOM 1501 C CA . LYS A 1 188 ? -19.505 -1.945 20.050 1.00 84.62 188 LYS A CA 1
ATOM 1502 C C . LYS A 1 188 ? -20.988 -1.595 19.895 1.00 84.62 188 LYS A C 1
ATOM 1504 O O . LYS A 1 188 ? -21.840 -2.423 20.191 1.00 84.62 188 LYS A O 1
ATOM 1509 N N . SER A 1 189 ? -21.308 -0.382 19.437 1.00 82.06 189 SER A N 1
ATOM 1510 C CA . SER A 1 189 ? -22.695 0.052 19.209 1.00 82.06 189 SER A CA 1
ATOM 1511 C C . SER A 1 189 ? -23.309 -0.490 17.911 1.00 82.06 189 SER A C 1
ATOM 1513 O O . SER A 1 189 ? -24.491 -0.263 17.645 1.00 82.06 189 SER A O 1
ATOM 1515 N N . LYS A 1 190 ? -22.516 -1.164 17.069 1.00 84.56 190 LYS A N 1
ATOM 1516 C CA . LYS A 1 190 ? -22.943 -1.668 15.763 1.00 84.56 190 LYS A CA 1
ATOM 1517 C C . LYS A 1 190 ? -23.130 -3.181 15.801 1.00 84.56 190 LYS A C 1
ATOM 1519 O O . LYS A 1 190 ? -22.303 -3.911 16.327 1.00 84.56 190 LYS A O 1
ATOM 1524 N N . TYR A 1 191 ? -24.212 -3.634 15.175 1.00 74.81 191 TYR A N 1
ATOM 1525 C CA . TYR A 1 191 ? -24.527 -5.055 14.988 1.00 74.81 191 TYR A CA 1
ATOM 1526 C C . TYR A 1 191 ? -23.967 -5.630 13.676 1.00 74.81 191 TYR A C 1
ATOM 1528 O O . TYR A 1 191 ? -24.119 -6.816 13.408 1.00 74.81 191 TYR A O 1
ATOM 1536 N N . GLN A 1 192 ? -23.361 -4.788 12.837 1.00 85.12 192 GLN A N 1
ATOM 1537 C CA . GLN A 1 192 ? -22.839 -5.144 11.517 1.00 85.12 192 GLN A CA 1
ATOM 1538 C C . GLN A 1 192 ? -21.335 -4.884 11.451 1.00 85.12 192 GLN A C 1
ATOM 1540 O O . GLN A 1 192 ? -20.800 -4.115 12.253 1.00 85.12 192 GLN A O 1
ATOM 1545 N N . ALA A 1 193 ? -20.675 -5.500 10.466 1.00 90.75 193 ALA A N 1
ATOM 1546 C CA . ALA A 1 193 ? -19.274 -5.242 10.162 1.00 90.75 193 ALA A CA 1
ATOM 1547 C C . ALA A 1 193 ? -19.034 -3.738 9.950 1.00 90.75 193 ALA A C 1
ATOM 1549 O O . ALA A 1 193 ? -19.793 -3.066 9.249 1.00 90.75 193 ALA A O 1
ATOM 1550 N N . VAL A 1 194 ? -17.978 -3.213 10.570 1.00 96.00 194 VAL A N 1
ATOM 1551 C CA . VAL A 1 194 ? -17.631 -1.790 10.523 1.00 96.00 194 VAL A CA 1
ATOM 1552 C C . VAL A 1 194 ? -16.417 -1.605 9.624 1.00 96.00 194 VAL A C 1
ATOM 1554 O O . VAL A 1 194 ? -15.403 -2.272 9.813 1.00 96.00 194 VAL A O 1
ATOM 1557 N N . ILE A 1 195 ? -16.517 -0.685 8.666 1.00 97.94 195 ILE A N 1
ATOM 1558 C CA . ILE A 1 195 ? -15.395 -0.305 7.806 1.00 97.94 195 ILE A CA 1
ATOM 1559 C C . ILE A 1 195 ? -14.655 0.869 8.447 1.00 97.94 195 ILE A C 1
ATOM 1561 O O . ILE A 1 195 ? -15.242 1.917 8.738 1.00 97.94 195 ILE A O 1
ATOM 1565 N N . GLY A 1 196 ? -13.363 0.675 8.673 1.00 98.25 196 GLY A N 1
ATOM 1566 C CA . GLY A 1 196 ? -12.422 1.721 9.035 1.00 98.25 196 GLY A CA 1
ATOM 1567 C C . GLY A 1 196 ? -11.847 2.354 7.774 1.00 98.25 196 GLY A C 1
ATOM 1568 O O . GLY A 1 196 ? -11.559 1.644 6.814 1.00 98.25 196 GLY A O 1
ATOM 1569 N N . VAL A 1 197 ? -11.698 3.677 7.782 1.00 98.69 197 VAL A N 1
ATOM 1570 C CA . VAL A 1 197 ? -11.062 4.436 6.695 1.00 98.69 197 VAL A CA 1
ATOM 1571 C C . VAL A 1 197 ? -9.996 5.336 7.300 1.00 98.69 197 VAL A C 1
ATOM 1573 O O . VAL A 1 197 ? -10.278 6.027 8.286 1.00 98.69 197 VAL A O 1
ATOM 1576 N N . VAL A 1 198 ? -8.796 5.294 6.724 1.00 98.81 198 VAL A N 1
ATOM 1577 C CA . VAL A 1 198 ? -7.642 6.115 7.099 1.00 98.81 198 VAL A CA 1
ATOM 1578 C C . VAL A 1 198 ? -7.108 6.806 5.857 1.00 98.81 198 VAL A C 1
ATOM 1580 O O . VAL A 1 198 ? -6.935 6.167 4.821 1.00 98.81 198 VAL A O 1
ATOM 1583 N N . GLU A 1 199 ? -6.813 8.090 5.994 1.00 98.69 199 GLU A N 1
ATOM 1584 C CA . GLU A 1 199 ? -6.240 8.914 4.941 1.00 98.69 199 GLU A CA 1
ATOM 1585 C C . GLU A 1 199 ? -5.033 9.674 5.498 1.00 98.69 199 GLU A C 1
ATOM 1587 O O . GLU A 1 199 ? -5.087 10.201 6.615 1.00 98.69 199 GLU A O 1
ATOM 1592 N N . VAL A 1 200 ? -3.940 9.725 4.735 1.00 98.56 200 VAL A N 1
ATOM 1593 C CA . VAL A 1 200 ? -2.750 10.526 5.058 1.00 98.56 200 VAL A CA 1
ATOM 1594 C C . VAL A 1 200 ? -2.461 11.455 3.890 1.00 98.56 200 VAL A C 1
ATOM 1596 O O . VAL A 1 200 ? -2.285 10.998 2.763 1.00 98.56 200 VAL A O 1
ATOM 1599 N N . HIS A 1 201 ? -2.392 12.753 4.165 1.00 97.81 201 HIS A N 1
ATOM 1600 C CA . HIS A 1 201 ? -2.215 13.806 3.162 1.00 97.81 201 HIS A CA 1
ATOM 1601 C C . HIS A 1 201 ? -1.093 14.754 3.565 1.00 97.81 201 HIS A C 1
ATOM 1603 O O . HIS A 1 201 ? -0.843 14.898 4.761 1.00 97.81 201 HIS A O 1
ATOM 1609 N N . PRO A 1 202 ? -0.438 15.451 2.622 1.00 96.62 202 PRO A N 1
ATOM 1610 C CA . PRO A 1 202 ? 0.528 16.477 2.980 1.00 96.62 202 PRO A CA 1
ATOM 1611 C C . PRO A 1 202 ? -0.160 17.625 3.732 1.00 96.62 202 PRO A C 1
ATOM 1613 O O . PRO A 1 202 ? -1.332 17.933 3.500 1.00 96.62 202 PRO A O 1
ATOM 1616 N N . THR A 1 203 ? 0.566 18.280 4.634 1.00 93.44 203 THR A N 1
ATOM 1617 C CA . THR A 1 203 ? 0.142 19.583 5.167 1.00 93.44 203 THR A CA 1
ATOM 1618 C C . THR A 1 203 ? 0.129 20.613 4.036 1.00 93.44 203 THR A C 1
ATOM 1620 O O . THR A 1 203 ? 1.048 20.613 3.214 1.00 93.44 203 THR A O 1
ATOM 1623 N N . MET A 1 204 ? -0.908 21.458 3.994 1.00 75.75 204 MET A N 1
ATOM 1624 C CA . MET A 1 204 ? -0.983 22.603 3.073 1.00 75.75 204 MET A CA 1
ATOM 1625 C C . MET A 1 204 ? 0.129 23.618 3.330 1.00 75.75 204 MET A C 1
ATOM 1627 O O . MET A 1 204 ? 0.506 23.779 4.514 1.00 75.75 204 MET A O 1
#

InterPro domains:
  IPR013780 Glycosyl hydrolase, all-beta [G3DSA:2.60.40.1180] (94-194)
  IPR041036 Glycoside hydrolase family 5, C-terminal domain [PF18564] (108-183)
  IPR052066 Glycosphingolipid Hydrolyzing Enzymes [PTHR31308] (102-184)

Secondary structure (DSSP, 8-state):
-TTS-EEEEE---HHHHHSPPPTTSPPPHHHHHIIIIIIHHHHHHHHHHHHHHH-SEEEEEE-B---SSHHHHHHHHHHHHHHHHTT--B--BS--TT-HHHHHHH---EEEE-SEEEEEEEEEGGGTEEEEEEEE-TT--SPEEEE--TTTSGGG-EEEEE-TTEEEEE-SS-TTEEEEEE-HHHHHT-SS--EEEEEEEE--

Sequence (204 aa):
YRNRSVLSYHYYCIILSVVPVPGNSTIPIFDRVLCDDVEGPAVFSSVEIDLAQIGGSSFLTEFGGCDESPTCDEQLDWGLDGTDEFLQSWAYWGNYFDHEPTIKRLSRVYARAIAGKPLSMQYIASQRSFYLSYYVDPTIKQPTEIYVSPLQYPAQSFNVTVNRALKWTMDPSNANIILVQPNEQFVKSKYQAVIGVVEVHPTM

Organism: NCBI:txid392030

Radius of gyration: 18.8 Å; chains: 1; bounding box: 47×50×50 Å

Foldseek 3Di:
DLAADEAEAEDDQVCCVVPPDPQADADPPVSCCCRQVPPLVVVLVVLVVVCVVRPYYYAHEEDQADDNGNHSLVRLLSNQQSCQASVHHYDYDDDCPPPVVSCLSVQAKDWPFAQAAWDGWGQDSVQRKIKTKGFHDQVDPFFGKIFAGCSSVPPNQKDKDKDPQKDWDADPVDNRIIGIDGPCVVVVVDPDTDMIMMMMGGHD